Protein 2J9U (pdb70)

Organism: Saccharomyces cerevisiae (strain ATCC 204508 / S288c) (NCBI:txid559292)

CATH classification: 1.20.120.1130

Foldseek 3Di:
DPVVLVVQLLVLLVVLLVCLVVPPWALVRNLVSLVSNLVSLVVVDVDDWQLNVVSVVVSVVSVPDDHPDTDDPVSSVVVSVSSVVVSVGSVVVD/DKWWAALPPGDIDDDPDDQDPPDPPADADPPPRHRGDCVSIVVGMDD/DPVVLVVQLVVLLVVLLVCLVVPVWALVRNLVSLVSNLVSLVVVHPDDWPLPVVSVVVNVVSVPDDHPDTDDNVRSVVNNVSSVVVVVRSVVVD/DKWWAALPPRDIDDDPDDQDPPDPPADADPPPRHRGDCVSIVVGIDD

Solvent-accessible surface area: 15245 Å² total; per-residue (Å²): 140,78,81,162,81,33,66,81,0,38,34,31,0,85,70,1,27,75,7,6,123,128,124,88,51,14,35,92,66,1,23,74,44,0,8,77,0,3,16,1,1,6,79,15,21,105,91,105,22,22,12,35,72,36,0,28,74,3,0,27,106,2,34,137,45,74,151,59,58,76,13,67,162,104,70,24,106,42,0,27,14,0,0,63,10,0,62,100,20,0,146,87,66,82,104,0,57,4,47,2,3,4,22,110,49,98,11,132,32,164,31,128,7,44,137,124,35,163,119,35,24,107,2,152,32,0,13,2,61,5,26,41,113,32,2,102,117,36,30,105,111,143,79,80,167,83,33,69,83,0,36,32,14,1,95,34,1,29,51,0,5,127,50,124,2,49,12,37,83,33,1,24,48,11,0,8,61,0,2,18,2,1,5,74,15,19,97,92,104,22,116,30,28,72,60,0,27,71,4,0,26,110,2,37,139,47,72,150,57,56,78,15,66,160,110,70,24,126,74,0,26,107,11,0,67,51,0,70,147,20,0,142,89,65,81,104,0,58,5,47,2,2,2,22,103,53,96,12,130,32,165,30,131,8,44,135,124,38,165,117,36,24,110,2,151,40,0,13,3,63,4,29,41,110,30,1,103,116,34,33,107,110

InterPro domains:
  IPR007143 Vacuolar protein sorting-associated Vps28 [PF03997] (40-241)
  IPR007143 Vacuolar protein sorting-associated Vps28 [PIRSF017535] (12-241)
  IPR007143 Vacuolar protein sorting-associated Vps28 [PTHR12937] (19-241)
  IPR017898 Vacuolar protein sorting-associated, VPS28, N-terminal [PS51313] (11-125)
  IPR017899 Vacuolar protein sorting-associated, VPS28, C-terminal [PS51310] (148-242)
  IPR037202 ESCRT assembly domain [SSF140111] (16-118)
  IPR037206 VPS28, C-terminal domain superfamily [G3DSA:1.20.120.1130] (147-242)
  IPR037206 VPS28, C-terminal domain superfamily [SSF140427] (149-241)
  IPR038358 VPS28, N-terminal domain superfamily [G3DSA:1.20.1440.200] (1-118)

Sequence (282 aa):
FNAKYVAEATGNFITVMDALKLNYNAKDQLHPLLAELLISINRVTRDDFENRSKLIDWIVRINKLSIGDTLTETQIRELLFDLELAYKSFYALLVSTWVCPICMVSNETQGEFTKDTLPTPICINCGVPADYELTKSSINCFNAKYVAEATGNFITVMDALKLNYNAKDQLHPLLAELLISINRVTRDDFENRSKLIDWIVRINKLSIGDTLTETQIRELLFDLELAYKSFYALLVSTWVCPICMVSNETQGEFTKDTLPTPICINCGVPADYELTKSSINC

Radius of gyration: 21.62 Å; Cα contacts (8 Å, |Δi|>4): 363; chains: 4; bounding box: 60×47×59 Å

B-factor: mean 23.39, std 8.97, range [8.64, 51.93]

Structure (mmCIF, N/CA/C/O backbone):
data_2J9U
#
_entry.id   2J9U
#
_cell.length_a   66.645
_cell.length_b   99.961
_cell.length_c   115.619
_cell.angle_alpha   90.00
_cell.angle_beta   90.00
_cell.angle_gamma   90.00
#
_symmetry.space_group_name_H-M   'C 2 2 21'
#
loop_
_entity.id
_entity.type
_entity.pdbx_description
1 polymer 'VACUOLAR PROTEIN SORTING-ASSOCIATED PROTEIN 28'
2 polymer 'VACUOLAR PROTEIN SORTING-ASSOCIATED PROTEIN 36'
3 non-polymer 'ZINC ION'
4 water water
#
loop_
_atom_site.group_PDB
_atom_site.id
_atom_site.type_symbol
_atom_site.label_atom_id
_atom_site.label_alt_id
_atom_site.label_comp_id
_atom_site.label_asym_id
_atom_site.label_entity_id
_atom_site.label_seq_id
_atom_site.pdbx_PDB_ins_code
_atom_site.Cartn_x
_atom_site.Cartn_y
_atom_site.Cartn_z
_atom_site.occupancy
_atom_site.B_iso_or_equiv
_atom_site.auth_seq_id
_atom_site.auth_comp_id
_atom_site.auth_asym_id
_atom_site.auth_atom_id
_atom_site.pdbx_PDB_model_num
ATOM 1 N N . PHE A 1 2 ? 37.270 -6.247 16.938 1.00 18.04 148 PHE A N 1
ATOM 2 C CA . PHE A 1 2 ? 35.805 -6.536 17.255 1.00 17.04 148 PHE A CA 1
ATOM 3 C C . PHE A 1 2 ? 35.571 -8.042 17.221 1.00 17.89 148 PHE A C 1
ATOM 4 O O . PHE A 1 2 ? 36.274 -8.731 16.482 1.00 17.61 148 PHE A O 1
ATOM 12 N N . ASN A 1 3 ? 34.602 -8.543 18.005 1.00 15.33 149 ASN A N 1
ATOM 13 C CA . ASN A 1 3 ? 34.251 -9.950 18.015 1.00 15.93 149 ASN A CA 1
ATOM 14 C C . ASN A 1 3 ? 33.551 -10.228 16.659 1.00 14.62 149 ASN A C 1
ATOM 15 O O . ASN A 1 3 ? 32.505 -9.661 16.414 1.00 12.81 149 ASN A O 1
ATOM 20 N N . ALA A 1 4 ? 34.146 -11.066 15.799 1.00 12.92 150 ALA A N 1
ATOM 21 C CA . ALA A 1 4 ? 33.612 -11.268 14.457 1.00 12.82 150 ALA A CA 1
ATOM 22 C C . ALA A 1 4 ? 32.190 -11.885 14.487 1.00 11.56 150 ALA A C 1
ATOM 23 O O . ALA A 1 4 ? 31.398 -11.640 13.595 1.00 12.87 150 ALA A O 1
ATOM 25 N N . LYS A 1 5 ? 31.889 -12.729 15.468 1.00 11.30 151 LYS A N 1
ATOM 26 C CA . LYS A 1 5 ? 30.573 -13.335 15.511 1.00 12.36 151 LYS A CA 1
ATOM 27 C C . LYS A 1 5 ? 29.556 -12.228 15.766 1.00 11.32 151 LYS A C 1
ATOM 28 O O . LYS A 1 5 ? 28.500 -12.178 15.141 1.00 11.98 151 LYS A O 1
ATOM 34 N N . TYR A 1 6 ? 29.878 -11.303 16.671 1.00 11.92 152 TYR A N 1
ATOM 35 C CA . TYR A 1 6 ? 28.921 -10.222 16.960 1.00 13.09 152 TYR A CA 1
ATOM 36 C C . TYR A 1 6 ? 28.707 -9.290 15.783 1.00 12.74 152 TYR A C 1
ATOM 37 O O . TYR A 1 6 ? 27.593 -8.833 15.551 1.00 11.72 152 TYR A O 1
ATOM 46 N N . VAL A 1 7 ? 29.791 -8.999 15.052 1.00 11.83 153 VAL A N 1
ATOM 47 C CA . VAL A 1 7 ? 29.702 -8.205 13.795 1.00 11.26 153 VAL A CA 1
ATOM 48 C C . VAL A 1 7 ? 28.799 -8.921 12.777 1.00 10.25 153 VAL A C 1
ATOM 49 O O . VAL A 1 7 ? 27.961 -8.287 12.151 1.00 9.62 153 VAL A O 1
ATOM 53 N N . ALA A 1 8 ? 29.009 -10.216 12.573 1.00 9.63 154 ALA A N 1
ATOM 54 C CA . ALA A 1 8 ? 28.134 -10.935 11.602 1.00 10.74 154 ALA A CA 1
ATOM 55 C C . ALA A 1 8 ? 26.636 -10.876 12.038 1.00 11.66 154 ALA A C 1
ATOM 56 O O . ALA A 1 8 ? 25.730 -10.700 11.212 1.00 10.69 154 ALA A O 1
ATOM 58 N N . GLU A 1 9 ? 26.396 -11.075 13.327 1.00 10.53 155 GLU A N 1
ATOM 59 C CA . GLU A 1 9 ? 25.023 -11.062 13.849 1.00 13.19 155 GLU A CA 1
ATOM 60 C C . GLU A 1 9 ? 24.353 -9.682 13.701 1.00 13.05 155 GLU A C 1
ATOM 61 O O . GLU A 1 9 ? 23.216 -9.578 13.235 1.00 11.43 155 GLU A O 1
ATOM 67 N N . ALA A 1 10 ? 25.073 -8.614 14.073 1.00 13.01 156 ALA A N 1
ATOM 68 C CA . ALA A 1 10 ? 24.545 -7.243 13.845 1.00 12.88 156 ALA A CA 1
ATOM 69 C C . ALA A 1 10 ? 24.266 -6.918 12.365 1.00 13.65 156 ALA A C 1
ATOM 70 O O . ALA A 1 10 ? 23.207 -6.361 12.038 1.00 13.63 156 ALA A O 1
ATOM 72 N N . THR A 1 11 ? 25.192 -7.291 11.486 1.00 13.25 157 THR A N 1
ATOM 73 C CA . THR A 1 11 ? 25.031 -7.067 10.062 1.00 14.89 157 THR A CA 1
ATOM 74 C C . THR A 1 11 ? 23.794 -7.806 9.537 1.00 14.25 157 THR A C 1
ATOM 75 O O . THR A 1 11 ? 23.022 -7.222 8.813 1.00 14.79 157 THR A O 1
ATOM 79 N N . GLY A 1 12 ? 23.650 -9.090 9.856 1.00 13.76 158 GLY A N 1
ATOM 80 C CA . GLY A 1 12 ? 22.439 -9.855 9.495 1.00 15.07 158 GLY A CA 1
ATOM 81 C C . GLY A 1 12 ? 21.138 -9.192 9.998 1.00 15.50 158 GLY A C 1
ATOM 82 O O . GLY A 1 12 ? 20.106 -9.191 9.287 1.00 13.18 158 GLY A O 1
ATOM 83 N N . ASN A 1 13 ? 21.156 -8.743 11.262 1.00 13.92 159 ASN A N 1
ATOM 84 C CA . ASN A 1 13 ? 19.984 -8.037 11.839 1.00 14.28 159 ASN A CA 1
ATOM 85 C C . ASN A 1 13 ? 19.609 -6.735 11.104 1.00 14.13 159 ASN A C 1
ATOM 86 O O . ASN A 1 13 ? 18.417 -6.434 10.924 1.00 14.87 159 ASN A O 1
ATOM 91 N N . PHE A 1 14 ? 20.585 -5.942 10.670 1.00 12.80 160 PHE A N 1
ATOM 92 C CA . PHE A 1 14 ? 20.285 -4.730 9.914 1.00 13.58 160 PHE A CA 1
ATOM 93 C C . PHE A 1 14 ? 19.559 -5.058 8.602 1.00 14.05 160 PHE A C 1
ATOM 94 O O . PHE A 1 14 ? 18.556 -4.435 8.270 1.00 12.67 160 PHE A O 1
ATOM 102 N N . ILE A 1 15 ? 20.071 -6.042 7.871 1.00 13.92 161 ILE A N 1
ATOM 103 C CA . ILE A 1 15 ? 19.504 -6.394 6.569 1.00 14.39 161 ILE A CA 1
ATOM 104 C C . ILE A 1 15 ? 18.116 -7.044 6.745 1.00 14.83 161 ILE A C 1
ATOM 105 O O . ILE A 1 15 ? 17.211 -6.799 5.940 1.00 13.90 161 ILE A O 1
ATOM 110 N N . THR A 1 16 ? 17.949 -7.841 7.807 1.00 14.31 162 THR A N 1
ATOM 111 C CA . THR A 1 16 ? 16.673 -8.501 8.079 1.00 14.56 162 THR A CA 1
ATOM 112 C C . THR A 1 16 ? 15.553 -7.459 8.329 1.00 14.51 162 THR A C 1
ATOM 113 O O . THR A 1 16 ? 14.452 -7.616 7.819 1.00 12.48 162 THR A O 1
ATOM 117 N N . VAL A 1 17 ? 15.819 -6.438 9.162 1.00 14.36 163 VAL A N 1
ATOM 118 C CA . VAL A 1 17 ? 14.806 -5.381 9.424 1.00 15.02 163 VAL A CA 1
ATOM 119 C C . VAL A 1 17 ? 14.483 -4.598 8.132 1.00 14.08 163 VAL A C 1
ATOM 120 O O . VAL A 1 17 ? 13.318 -4.353 7.825 1.00 14.31 163 VAL A O 1
ATOM 124 N N . MET A 1 18 ? 15.510 -4.221 7.364 1.00 13.99 164 MET A N 1
ATOM 125 C CA . MET A 1 18 ? 15.287 -3.591 6.024 1.00 15.33 164 MET A CA 1
ATOM 126 C C . MET A 1 18 ? 14.456 -4.419 5.043 1.00 14.81 164 MET A C 1
ATOM 127 O O . MET A 1 18 ? 13.496 -3.869 4.436 1.00 14.59 164 MET A O 1
ATOM 132 N N . ASP A 1 19 ? 14.792 -5.712 4.917 1.00 14.36 165 ASP A N 1
ATOM 133 C CA . ASP A 1 19 ? 14.020 -6.671 4.099 1.00 14.98 165 ASP A CA 1
ATOM 134 C C . ASP A 1 19 ? 12.540 -6.736 4.587 1.00 14.37 165 ASP A C 1
ATOM 135 O O . ASP A 1 19 ? 11.617 -6.830 3.781 1.00 14.85 165 ASP A O 1
ATOM 140 N N . ALA A 1 20 ? 12.323 -6.721 5.910 1.00 13.79 166 ALA A N 1
ATOM 141 C CA . ALA A 1 20 ? 10.954 -6.728 6.472 1.00 14.37 166 ALA A CA 1
ATOM 142 C C . ALA A 1 20 ? 10.172 -5.532 6.020 1.00 14.74 166 ALA A C 1
ATOM 143 O O . ALA A 1 20 ? 8.954 -5.642 5.643 1.00 15.89 166 ALA A O 1
ATOM 145 N N . LEU A 1 21 ? 10.819 -4.359 6.109 1.00 14.12 167 LEU A N 1
ATOM 146 C CA . LEU A 1 21 ? 10.178 -3.118 5.678 1.00 15.94 167 LEU A CA 1
ATOM 147 C C . LEU A 1 21 ? 9.827 -3.100 4.188 1.00 15.90 167 LEU A C 1
ATOM 148 O O . LEU A 1 21 ? 8.752 -2.616 3.776 1.00 16.01 167 LEU A O 1
ATOM 153 N N . LYS A 1 22 ? 10.745 -3.615 3.363 1.00 15.52 168 LYS A N 1
ATOM 154 C CA . LYS A 1 22 ? 10.460 -3.826 1.937 1.00 17.02 168 LYS A CA 1
ATOM 155 C C . LYS A 1 22 ? 9.402 -4.888 1.630 1.00 16.92 168 LYS A C 1
ATOM 156 O O . LYS A 1 22 ? 8.871 -4.933 0.507 1.00 16.63 168 LYS A O 1
ATOM 162 N N . LEU A 1 23 ? 9.081 -5.740 2.604 1.00 17.79 169 LEU A N 1
ATOM 163 C CA . LEU A 1 23 ? 7.957 -6.678 2.492 1.00 18.39 169 LEU A CA 1
ATOM 164 C C . LEU A 1 23 ? 6.649 -6.204 3.128 1.00 19.52 169 LEU A C 1
ATOM 165 O O . LEU A 1 23 ? 5.700 -7.000 3.244 1.00 19.10 169 LEU A O 1
ATOM 170 N N . ASN A 1 24 ? 6.612 -4.938 3.543 1.00 20.27 170 ASN A N 1
ATOM 171 C CA . ASN A 1 24 ? 5.401 -4.300 4.070 1.00 22.08 170 ASN A CA 1
ATOM 172 C C . ASN A 1 24 ? 4.977 -4.669 5.510 1.00 21.68 170 ASN A C 1
ATOM 173 O O . ASN A 1 24 ? 3.792 -4.487 5.884 1.00 20.92 170 ASN A O 1
ATOM 178 N N . TYR A 1 25 ? 5.945 -5.151 6.305 1.00 21.02 171 TYR A N 1
ATOM 179 C CA . TYR A 1 25 ? 5.749 -5.323 7.727 1.00 20.44 171 TYR A CA 1
ATOM 180 C C . TYR A 1 25 ? 5.582 -3.903 8.237 1.00 20.80 171 TYR A C 1
ATOM 181 O O . TYR A 1 25 ? 6.461 -3.053 7.972 1.00 20.44 171 TYR A O 1
ATOM 190 N N . ASN A 1 26 ? 4.479 -3.634 8.951 1.00 19.85 172 ASN A N 1
ATOM 191 C CA . ASN A 1 26 ? 4.245 -2.311 9.462 1.00 19.65 172 ASN A CA 1
ATOM 192 C C . ASN A 1 26 ? 3.607 -2.218 10.837 1.00 19.40 172 ASN A C 1
ATOM 193 O O . ASN A 1 26 ? 3.269 -1.130 11.267 1.00 19.20 172 ASN A O 1
ATOM 198 N N . ALA A 1 27 ? 3.437 -3.350 11.515 1.00 20.21 173 ALA A N 1
ATOM 199 C CA . ALA A 1 27 ? 2.729 -3.414 12.819 1.00 20.31 173 ALA A CA 1
ATOM 200 C C . ALA A 1 27 ? 3.711 -3.539 13.972 1.00 21.26 173 ALA A C 1
ATOM 201 O O . ALA A 1 27 ? 4.848 -4.030 13.762 1.00 20.10 173 ALA A O 1
ATOM 203 N N . LYS A 1 28 ? 3.280 -3.073 15.148 1.00 22.04 174 LYS A N 1
ATOM 204 C CA . LYS A 1 28 ? 4.059 -3.123 16.374 1.00 23.83 174 LYS A CA 1
ATOM 205 C C . LYS A 1 28 ? 4.591 -4.533 16.612 1.00 24.54 174 LYS A C 1
ATOM 206 O O . LYS A 1 28 ? 5.755 -4.706 16.898 1.00 25.16 174 LYS A O 1
ATOM 212 N N . ASP A 1 29 ? 3.725 -5.535 16.508 1.00 24.41 175 ASP A N 1
ATOM 213 C CA . ASP A 1 29 ? 4.093 -6.911 16.841 1.00 24.85 175 ASP A CA 1
ATOM 214 C C . ASP A 1 29 ? 5.093 -7.535 15.831 1.00 23.82 175 ASP A C 1
ATOM 215 O O . ASP A 1 29 ? 5.761 -8.522 16.139 1.00 23.11 175 ASP A O 1
ATOM 220 N N . GLN A 1 30 ? 5.193 -6.952 14.633 1.00 22.84 176 GLN A N 1
ATOM 221 C CA . GLN A 1 30 ? 6.126 -7.435 13.592 1.00 22.89 176 GLN A CA 1
ATOM 222 C C . GLN A 1 30 ? 7.475 -6.719 13.664 1.00 22.01 176 GLN A C 1
ATOM 223 O O . GLN A 1 30 ? 8.520 -7.354 13.494 1.00 23.71 176 GLN A O 1
ATOM 229 N N . LEU A 1 31 ? 7.458 -5.405 13.884 1.00 20.71 177 LEU A N 1
ATOM 230 C CA . LEU A 1 31 ? 8.666 -4.602 13.893 1.00 19.69 177 LEU A CA 1
ATOM 231 C C . LEU A 1 31 ? 9.407 -4.537 15.234 1.00 20.41 177 LEU A C 1
ATOM 232 O O . LEU A 1 31 ? 10.667 -4.442 15.220 1.00 19.59 177 LEU A O 1
ATOM 237 N N . HIS A 1 32 ? 8.674 -4.549 16.357 1.00 19.14 178 HIS A N 1
ATOM 238 C CA . HIS A 1 32 ? 9.329 -4.401 17.675 1.00 19.34 178 HIS A CA 1
ATOM 239 C C . HIS A 1 32 ? 10.414 -5.480 17.942 1.00 18.83 178 HIS A C 1
ATOM 240 O O . HIS A 1 32 ? 11.545 -5.142 18.339 1.00 18.70 178 HIS A O 1
ATOM 247 N N . PRO A 1 33 ? 10.086 -6.774 17.731 1.00 18.71 179 PRO A N 1
ATOM 248 C CA . PRO A 1 33 ? 11.095 -7.808 17.991 1.00 18.50 179 PRO A CA 1
ATOM 249 C C . PRO A 1 33 ? 12.322 -7.699 17.079 1.00 17.87 179 PRO A C 1
ATOM 250 O O . PRO A 1 33 ? 13.455 -7.980 17.510 1.00 16.61 179 PRO A O 1
ATOM 254 N N . LEU A 1 34 ? 12.108 -7.324 15.825 1.00 17.42 180 LEU A N 1
ATOM 255 C CA . LEU A 1 34 ? 13.224 -7.128 14.916 1.00 17.66 180 LEU A CA 1
ATOM 256 C C . LEU A 1 34 ? 14.185 -5.991 15.319 1.00 17.06 180 LEU A C 1
ATOM 257 O O . LEU A 1 34 ? 15.440 -6.168 15.276 1.00 15.90 180 LEU A O 1
ATOM 262 N N . LEU A 1 35 ? 13.615 -4.848 15.686 1.00 16.19 181 LEU A N 1
ATOM 263 C CA . LEU A 1 35 ? 14.400 -3.720 16.169 1.00 16.69 181 LEU A CA 1
ATOM 264 C C . LEU A 1 35 ? 15.042 -4.039 17.491 1.00 16.33 181 LEU A C 1
ATOM 265 O O . LEU A 1 35 ? 16.184 -3.641 17.713 1.00 15.78 181 LEU A O 1
ATOM 270 N N . ALA A 1 36 ? 14.351 -4.792 18.356 1.00 15.65 182 ALA A N 1
ATOM 271 C CA . ALA A 1 36 ? 14.928 -5.175 19.680 1.00 15.56 182 ALA A CA 1
ATOM 272 C C . ALA A 1 36 ? 16.228 -5.992 19.472 1.00 16.85 182 ALA A C 1
ATOM 273 O O . ALA A 1 36 ? 17.280 -5.669 20.047 1.00 15.30 182 ALA A O 1
ATOM 275 N N . GLU A 1 37 ? 16.142 -7.050 18.649 1.00 16.06 183 GLU A N 1
ATOM 276 C CA . GLU A 1 37 ? 17.288 -7.874 18.401 1.00 16.49 183 GLU A CA 1
ATOM 277 C C . GLU A 1 37 ? 18.432 -7.100 17.683 1.00 15.20 183 GLU A C 1
ATOM 278 O O . GLU A 1 37 ? 19.615 -7.303 17.999 1.00 13.27 183 GLU A O 1
ATOM 284 N N . LEU A 1 38 ? 18.079 -6.218 16.748 1.00 13.36 184 LEU A N 1
ATOM 285 C CA . LEU A 1 38 ? 19.080 -5.309 16.155 1.00 13.28 184 LEU A CA 1
ATOM 286 C C . LEU A 1 38 ? 19.855 -4.507 17.220 1.00 13.48 184 LEU A C 1
ATOM 287 O O . LEU A 1 38 ? 21.087 -4.504 17.283 1.00 12.08 184 LEU A O 1
ATOM 292 N N . LEU A 1 39 ? 19.122 -3.830 18.095 1.00 13.55 185 LEU A N 1
ATOM 293 C CA . LEU A 1 39 ? 19.762 -2.940 19.082 1.00 13.22 185 LEU A CA 1
ATOM 294 C C . LEU A 1 39 ? 20.615 -3.726 20.106 1.00 12.88 185 LEU A C 1
ATOM 295 O O . LEU A 1 39 ? 21.692 -3.284 20.527 1.00 11.43 185 LEU A O 1
ATOM 300 N N . ILE A 1 40 ? 20.132 -4.892 20.508 1.00 12.17 186 ILE A N 1
ATOM 301 C CA . ILE A 1 40 ? 20.934 -5.784 21.347 1.00 12.24 186 ILE A CA 1
ATOM 302 C C . ILE A 1 40 ? 22.275 -6.188 20.649 1.00 13.06 186 ILE A C 1
ATOM 303 O O . ILE A 1 40 ? 23.390 -6.117 21.292 1.00 11.90 186 ILE A O 1
ATOM 308 N N . SER A 1 41 ? 22.190 -6.613 19.369 1.00 11.99 187 SER A N 1
ATOM 309 C CA . SER A 1 41 ? 23.381 -7.098 18.630 1.00 12.76 187 SER A CA 1
ATOM 310 C C . SER A 1 41 ? 24.374 -5.945 18.429 1.00 13.15 187 SER A C 1
ATOM 311 O O . SER A 1 41 ? 25.582 -6.127 18.535 1.00 12.85 187 SER A O 1
ATOM 314 N N . ILE A 1 42 ? 23.868 -4.728 18.176 1.00 12.21 188 ILE A N 1
ATOM 315 C CA . ILE A 1 42 ? 24.743 -3.562 17.993 1.00 11.81 188 ILE A CA 1
ATOM 316 C C . ILE A 1 42 ? 25.592 -3.299 19.290 1.00 12.27 188 ILE A C 1
ATOM 317 O O . ILE A 1 42 ? 26.826 -3.073 19.261 1.00 11.79 188 ILE A O 1
ATOM 322 N N . ASN A 1 43 ? 24.912 -3.321 20.439 1.00 11.90 189 ASN A N 1
ATOM 323 C CA . ASN A 1 43 ? 25.583 -3.097 21.731 1.00 12.10 189 ASN A CA 1
ATOM 324 C C . ASN A 1 43 ? 26.617 -4.169 22.080 1.00 12.19 189 ASN A C 1
ATOM 325 O O . ASN A 1 43 ? 27.567 -3.850 22.786 1.00 12.36 189 ASN A O 1
ATOM 330 N N . ARG A 1 44 ? 26.421 -5.392 21.592 1.00 12.06 190 ARG A N 1
ATOM 331 C CA . ARG A 1 44 ? 27.343 -6.506 21.732 1.00 14.36 190 ARG A CA 1
ATOM 332 C C . ARG A 1 44 ? 28.642 -6.219 20.965 1.00 14.84 190 ARG A C 1
ATOM 333 O O . ARG A 1 44 ? 29.720 -6.527 21.451 1.00 14.89 190 ARG A O 1
ATOM 341 N N . VAL A 1 45 ? 28.523 -5.535 19.831 1.00 12.91 191 VAL A N 1
ATOM 342 C CA . VAL A 1 45 ? 29.697 -5.183 19.037 1.00 13.42 191 VAL A CA 1
ATOM 343 C C . VAL A 1 45 ? 30.467 -4.057 19.694 1.00 13.60 191 VAL A C 1
ATOM 344 O O . VAL A 1 45 ? 31.694 -4.142 19.826 1.00 12.72 191 VAL A O 1
ATOM 348 N N . THR A 1 46 ? 29.763 -2.992 20.070 1.00 14.18 192 THR A N 1
ATOM 349 C CA . THR A 1 46 ? 30.381 -1.835 20.662 1.00 16.45 192 THR A CA 1
ATOM 350 C C . THR A 1 46 ? 29.317 -0.959 21.392 1.00 16.65 192 THR A C 1
ATOM 351 O O . THR A 1 46 ? 28.166 -0.862 20.959 1.00 15.32 192 THR A O 1
ATOM 355 N N . ARG A 1 47 ? 29.694 -0.323 22.484 1.00 17.62 193 ARG A N 1
ATOM 356 C CA . ARG A 1 47 ? 28.718 0.552 23.146 1.00 20.89 193 ARG A CA 1
ATOM 357 C C . ARG A 1 47 ? 28.928 2.009 22.700 1.00 21.48 193 ARG A C 1
ATOM 358 O O . ARG A 1 47 ? 28.287 2.925 23.217 1.00 22.77 193 ARG A O 1
ATOM 366 N N . ASP A 1 48 ? 29.835 2.223 21.747 1.00 21.93 194 ASP A N 1
ATOM 367 C CA . ASP A 1 48 ? 30.155 3.552 21.246 1.00 22.17 194 ASP A CA 1
ATOM 368 C C . ASP A 1 48 ? 29.080 4.172 20.351 1.00 22.78 194 ASP A C 1
ATOM 369 O O . ASP A 1 48 ? 28.356 3.483 19.646 1.00 21.42 194 ASP A O 1
ATOM 374 N N . ASP A 1 49 ? 29.025 5.502 20.353 1.00 23.11 195 ASP A N 1
ATOM 375 C CA . ASP A 1 49 ? 28.003 6.245 19.629 1.00 22.91 195 ASP A CA 1
ATOM 376 C C . ASP A 1 49 ? 28.349 6.280 18.125 1.00 23.76 195 ASP A C 1
ATOM 377 O O . ASP A 1 49 ? 29.508 6.111 17.722 1.00 23.96 195 ASP A O 1
ATOM 382 N N . PHE A 1 50 ? 27.331 6.373 17.285 1.00 21.54 196 PHE A N 1
ATOM 383 C CA . PHE A 1 50 ? 27.552 6.571 15.873 1.00 21.88 196 PHE A CA 1
ATOM 384 C C . PHE A 1 50 ? 26.288 7.165 15.277 1.00 22.50 196 PHE A C 1
ATOM 385 O O . PHE A 1 50 ? 25.212 7.100 15.895 1.00 21.79 196 PHE A O 1
ATOM 393 N N . GLU A 1 51 ? 26.386 7.677 14.048 1.00 22.53 197 GLU A N 1
ATOM 394 C CA . GLU A 1 51 ? 25.233 8.376 13.446 1.00 22.37 197 GLU A CA 1
ATOM 395 C C . GLU A 1 51 ? 23.925 7.567 13.368 1.00 22.36 197 GLU A C 1
ATOM 396 O O . GLU A 1 51 ? 23.871 6.363 12.928 1.00 20.75 197 GLU A O 1
ATOM 402 N N . ASN A 1 52 ? 22.846 8.210 13.837 1.00 20.88 198 ASN A N 1
ATOM 403 C CA . ASN A 1 52 ? 21.513 7.576 13.927 1.00 20.68 198 ASN A CA 1
ATOM 404 C C . ASN A 1 52 ? 21.335 6.461 14.948 1.00 21.84 198 ASN A C 1
ATOM 405 O O . ASN A 1 52 ? 20.270 5.790 15.003 1.00 20.76 198 ASN A O 1
ATOM 410 N N . ARG A 1 53 ? 22.342 6.223 15.783 1.00 21.03 199 ARG A N 1
ATOM 411 C CA . ARG A 1 53 ? 22.109 5.268 16.855 1.00 20.83 199 ARG A CA 1
ATOM 412 C C . ARG A 1 53 ? 20.938 5.699 17.773 1.00 20.71 199 ARG A C 1
ATOM 413 O O . ARG A 1 53 ? 20.078 4.871 18.132 1.00 20.49 199 ARG A O 1
ATOM 421 N N . SER A 1 54 ? 20.925 6.969 18.158 1.00 19.61 200 SER A N 1
ATOM 422 C CA . SER A 1 54 ? 19.894 7.533 19.032 1.00 20.01 200 SER A CA 1
ATOM 423 C C . SER A 1 54 ? 18.537 7.524 18.375 1.00 19.50 200 SER A C 1
ATOM 424 O O . SER A 1 54 ? 17.535 7.299 19.049 1.00 18.37 200 SER A O 1
ATOM 427 N N . LYS A 1 55 ? 18.524 7.755 17.062 1.00 18.10 201 LYS A N 1
ATOM 428 C CA . LYS A 1 55 ? 17.287 7.751 16.303 1.00 18.89 201 LYS A CA 1
ATOM 429 C C . LYS A 1 55 ? 16.649 6.362 16.311 1.00 18.21 201 LYS A C 1
ATOM 430 O O . LYS A 1 55 ? 15.428 6.264 16.421 1.00 18.45 201 LYS A O 1
ATOM 436 N N . LEU A 1 56 ? 17.449 5.292 16.232 1.00 16.19 202 LEU A N 1
ATOM 437 C CA . LEU A 1 56 ? 16.880 3.956 16.230 1.00 16.12 202 LEU A CA 1
ATOM 438 C C . LEU A 1 56 ? 16.306 3.619 17.611 1.00 15.92 202 LEU A C 1
ATOM 439 O O . LEU A 1 56 ? 15.254 2.943 17.733 1.00 14.99 202 LEU A O 1
ATOM 444 N N . ILE A 1 57 ? 16.989 4.070 18.659 1.00 14.45 203 ILE A N 1
ATOM 445 C CA . ILE A 1 57 ? 16.413 4.028 20.024 1.00 13.90 203 ILE A CA 1
ATOM 446 C C . ILE A 1 57 ? 15.027 4.739 20.116 1.00 15.24 203 ILE A C 1
ATOM 447 O O . ILE A 1 57 ? 14.051 4.157 20.647 1.00 14.50 203 ILE A O 1
ATOM 452 N N . ASP A 1 58 ? 14.946 5.979 19.619 1.00 15.65 204 ASP A N 1
ATOM 453 C CA . ASP A 1 58 ? 13.681 6.715 19.533 1.00 17.32 204 ASP A CA 1
ATOM 454 C C . ASP A 1 58 ? 12.599 5.892 18.865 1.00 16.49 204 ASP A C 1
ATOM 455 O O . ASP A 1 58 ? 11.456 5.828 19.365 1.00 15.53 204 ASP A O 1
ATOM 460 N N . TRP A 1 59 ? 12.933 5.254 17.748 1.00 15.80 205 TRP A N 1
ATOM 461 C CA . TRP A 1 59 ? 11.933 4.471 17.008 1.00 15.94 205 TRP A CA 1
ATOM 462 C C . TRP A 1 59 ? 11.399 3.286 17.820 1.00 16.38 205 TRP A C 1
ATOM 463 O O . TRP A 1 59 ? 10.194 3.060 17.866 1.00 16.51 205 TRP A O 1
ATOM 474 N N . ILE A 1 60 ? 12.283 2.519 18.469 1.00 15.67 206 ILE A N 1
ATOM 475 C CA . ILE A 1 60 ? 11.769 1.382 19.208 1.00 15.84 206 ILE A CA 1
ATOM 476 C C . ILE A 1 60 ? 10.900 1.817 20.450 1.00 16.37 206 ILE A C 1
ATOM 477 O O . ILE A 1 60 ? 9.892 1.173 20.735 1.00 15.30 206 ILE A O 1
ATOM 482 N N . VAL A 1 61 ? 11.264 2.936 21.103 1.00 15.96 207 VAL A N 1
ATOM 483 C CA . VAL A 1 61 ? 10.443 3.581 22.164 1.00 16.23 207 VAL A CA 1
ATOM 484 C C . VAL A 1 61 ? 9.037 4.021 21.636 1.00 17.27 207 VAL A C 1
ATOM 485 O O . VAL A 1 61 ? 7.981 3.699 22.240 1.00 16.20 207 VAL A O 1
ATOM 489 N N . ARG A 1 62 ? 9.032 4.710 20.500 1.00 17.97 208 ARG A N 1
ATOM 490 C CA . ARG A 1 62 ? 7.806 5.110 19.817 1.00 18.74 208 ARG A CA 1
ATOM 491 C C . ARG A 1 62 ? 6.930 3.902 19.433 1.00 19.01 208 ARG A C 1
ATOM 492 O O . ARG A 1 62 ? 5.703 3.874 19.691 1.00 16.94 208 ARG A O 1
ATOM 500 N N . ILE A 1 63 ? 7.562 2.866 18.871 1.00 19.13 209 ILE A N 1
ATOM 501 C CA . ILE A 1 63 ? 6.818 1.646 18.452 1.00 18.94 209 ILE A CA 1
ATOM 502 C C . ILE A 1 63 ? 6.264 0.876 19.661 1.00 20.19 209 ILE A C 1
ATOM 503 O O . ILE A 1 63 ? 5.118 0.355 19.615 1.00 20.59 209 ILE A O 1
ATOM 508 N N . ASN A 1 64 ? 7.035 0.824 20.743 1.00 20.39 210 ASN A N 1
ATOM 509 C CA . ASN A 1 64 ? 6.541 0.250 22.007 1.00 21.10 210 ASN A CA 1
ATOM 510 C C . ASN A 1 64 ? 5.248 0.884 22.588 1.00 22.45 210 ASN A C 1
ATOM 511 O O . ASN A 1 64 ? 4.478 0.193 23.287 1.00 21.70 210 ASN A O 1
ATOM 516 N N . LYS A 1 65 ? 5.027 2.178 22.320 1.00 24.23 211 LYS A N 1
ATOM 517 C CA . LYS A 1 65 ? 3.874 2.918 22.872 1.00 25.84 211 LYS A CA 1
ATOM 518 C C . LYS A 1 65 ? 2.615 2.757 22.035 1.00 26.67 211 LYS A C 1
ATOM 519 O O . LYS A 1 65 ? 1.533 3.211 22.426 1.00 25.84 211 LYS A O 1
ATOM 525 N N . LEU A 1 66 ? 2.744 2.125 20.872 1.00 27.12 212 LEU A N 1
ATOM 526 C CA . LEU A 1 66 ? 1.561 1.877 20.041 1.00 28.34 212 LEU A CA 1
ATOM 527 C C . LEU A 1 66 ? 0.598 0.885 20.712 1.00 29.02 212 LEU A C 1
ATOM 528 O O . LEU A 1 66 ? 1.014 0.072 21.536 1.00 29.47 212 LEU A O 1
ATOM 533 N N . SER A 1 67 ? -0.684 0.959 20.360 1.00 30.15 213 SER A N 1
ATOM 534 C CA . SER A 1 67 ? -1.682 -0.004 20.845 1.00 31.36 213 SER A CA 1
ATOM 535 C C . SER A 1 67 ? -1.658 -1.246 19.975 1.00 31.92 213 SER A C 1
ATOM 536 O O . SER A 1 67 ? -1.140 -1.215 18.853 1.00 32.46 213 SER A O 1
ATOM 539 N N . ILE A 1 68 ? -2.240 -2.325 20.480 1.00 32.76 214 ILE A N 1
ATOM 540 C CA . ILE A 1 68 ? -2.123 -3.638 19.855 1.00 33.67 214 ILE A CA 1
ATOM 541 C C . ILE A 1 68 ? -2.956 -3.722 18.570 1.00 33.56 214 ILE A C 1
ATOM 542 O O . ILE A 1 68 ? -4.159 -3.961 18.598 1.00 34.43 214 ILE A O 1
ATOM 547 N N . GLY A 1 69 ? -2.287 -3.510 17.445 1.00 33.35 215 GLY A N 1
ATOM 548 C CA . GLY A 1 69 ? -2.940 -3.473 16.137 1.00 32.60 215 GLY A CA 1
ATOM 549 C C . GLY A 1 69 ? -2.849 -2.130 15.422 1.00 31.76 215 GLY A C 1
ATOM 550 O O . GLY A 1 69 ? -3.574 -1.896 14.444 1.00 32.01 215 GLY A O 1
ATOM 551 N N . ASP A 1 70 ? -1.995 -1.240 15.933 1.00 30.28 216 ASP A N 1
ATOM 552 C CA . ASP A 1 70 ? -1.654 -0.001 15.250 1.00 29.22 216 ASP A CA 1
ATOM 553 C C . ASP A 1 70 ? -0.583 -0.326 14.216 1.00 28.53 216 ASP A C 1
ATOM 554 O O . ASP A 1 70 ? 0.236 -1.238 14.407 1.00 28.64 216 ASP A O 1
ATOM 559 N N . THR A 1 71 ? -0.573 0.417 13.123 1.00 26.58 217 THR A N 1
ATOM 560 C CA . THR A 1 71 ? 0.464 0.241 12.151 1.00 25.96 217 THR A CA 1
ATOM 561 C C . THR A 1 71 ? 1.147 1.582 11.963 1.00 25.74 217 THR A C 1
ATOM 562 O O . THR A 1 71 ? 0.560 2.648 12.246 1.00 26.63 217 THR A O 1
ATOM 566 N N . LEU A 1 72 ? 2.382 1.521 11.484 1.00 24.79 218 LEU A N 1
ATOM 567 C CA . LEU A 1 72 ? 3.058 2.671 10.953 1.00 23.71 218 LEU A CA 1
ATOM 568 C C . LEU A 1 72 ? 2.431 3.018 9.612 1.00 22.75 218 LEU A C 1
ATOM 569 O O . LEU A 1 72 ? 2.053 2.139 8.841 1.00 22.79 218 LEU A O 1
ATOM 574 N N . THR A 1 73 ? 2.327 4.314 9.382 1.00 21.20 219 THR A N 1
ATOM 575 C CA . THR A 1 73 ? 1.915 4.932 8.135 1.00 21.73 219 THR A CA 1
ATOM 576 C C . THR A 1 73 ? 2.925 4.612 7.013 1.00 21.99 219 THR A C 1
ATOM 577 O O . THR A 1 73 ? 4.099 4.351 7.313 1.00 20.23 219 THR A O 1
ATOM 581 N N . GLU A 1 74 ? 2.477 4.619 5.748 1.00 21.64 220 GLU A N 1
ATOM 582 C CA . GLU A 1 74 ? 3.363 4.370 4.601 1.00 22.02 220 GLU A CA 1
ATOM 583 C C . GLU A 1 74 ? 4.556 5.340 4.608 1.00 21.58 220 GLU A C 1
ATOM 584 O O . GLU A 1 74 ? 5.689 4.957 4.251 1.00 21.86 220 GLU A O 1
ATOM 590 N N . THR A 1 75 ? 4.333 6.583 5.027 1.00 20.44 221 THR A N 1
ATOM 591 C CA . THR A 1 75 ? 5.459 7.509 5.089 1.00 20.78 221 THR A CA 1
ATOM 592 C C . THR A 1 75 ? 6.348 7.365 6.357 1.00 19.53 221 THR A C 1
ATOM 593 O O . THR A 1 75 ? 7.539 7.674 6.311 1.00 18.51 221 THR A O 1
ATOM 597 N N . GLN A 1 76 ? 5.761 6.934 7.484 1.00 18.42 222 GLN A N 1
ATOM 598 C CA . GLN A 1 76 ? 6.567 6.516 8.640 1.00 18.61 222 GLN A CA 1
ATOM 599 C C . GLN A 1 76 ? 7.542 5.379 8.266 1.00 18.03 222 GLN A C 1
ATOM 600 O O . GLN A 1 76 ? 8.717 5.408 8.693 1.00 17.37 222 GLN A O 1
ATOM 606 N N . ILE A 1 77 ? 7.051 4.389 7.515 1.00 17.72 223 ILE A N 1
ATOM 607 C CA . ILE A 1 77 ? 7.867 3.271 7.044 1.00 17.97 223 ILE A CA 1
ATOM 608 C C . ILE A 1 77 ? 9.045 3.754 6.195 1.00 18.64 223 ILE A C 1
ATOM 609 O O . ILE A 1 77 ? 10.189 3.231 6.291 1.00 17.14 223 ILE A O 1
ATOM 614 N N . ARG A 1 78 ? 8.766 4.735 5.331 1.00 18.47 224 ARG A N 1
ATOM 615 C CA . ARG A 1 78 ? 9.811 5.253 4.435 1.00 19.04 224 ARG A CA 1
ATOM 616 C C . ARG A 1 78 ? 10.921 5.994 5.244 1.00 18.40 224 ARG A C 1
ATOM 617 O O . ARG A 1 78 ? 12.105 5.852 4.967 1.00 15.48 224 ARG A O 1
ATOM 625 N N . GLU A 1 79 ? 10.491 6.845 6.190 1.00 17.27 225 GLU A N 1
ATOM 626 C CA . GLU A 1 79 ? 11.407 7.450 7.164 1.00 18.13 225 GLU A CA 1
ATOM 627 C C . GLU A 1 79 ? 12.319 6.481 7.950 1.00 17.30 225 GLU A C 1
ATOM 628 O O . GLU A 1 79 ? 13.569 6.665 8.029 1.00 15.69 225 GLU A O 1
ATOM 634 N N . LEU A 1 80 ? 11.689 5.513 8.617 1.00 16.36 226 LEU A N 1
ATOM 635 C CA . LEU A 1 80 ? 12.424 4.470 9.342 1.00 15.82 226 LEU A CA 1
ATOM 636 C C . LEU A 1 80 ? 13.449 3.734 8.448 1.00 14.86 226 LEU A C 1
ATOM 637 O O . LEU A 1 80 ? 14.555 3.435 8.912 1.00 13.00 226 LEU A O 1
ATOM 642 N N . LEU A 1 81 ? 13.0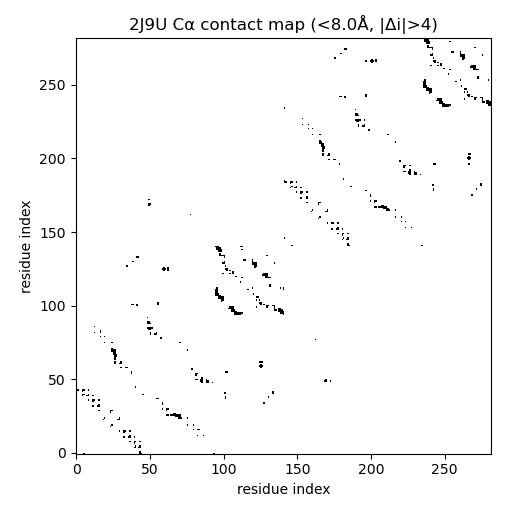55 3.405 7.215 1.00 13.01 227 LEU A N 1
ATOM 643 C CA . LEU A 1 81 ? 13.964 2.750 6.229 1.00 14.13 227 LEU A CA 1
ATOM 644 C C . LEU A 1 81 ? 15.209 3.621 5.960 1.00 13.97 227 LEU A C 1
ATOM 645 O O . LEU A 1 81 ? 16.332 3.139 6.029 1.00 13.25 227 LEU A O 1
ATOM 650 N N . PHE A 1 82 ? 14.981 4.898 5.665 1.00 14.17 228 PHE A N 1
ATOM 651 C CA . PHE A 1 82 ? 16.076 5.828 5.438 1.00 14.17 228 PHE A CA 1
ATOM 652 C C . PHE A 1 82 ? 16.990 5.864 6.677 1.00 14.94 228 PHE A C 1
ATOM 653 O O . PHE A 1 82 ? 18.231 5.706 6.579 1.00 14.56 228 PHE A O 1
ATOM 661 N N . ASP A 1 83 ? 16.383 5.977 7.863 1.00 14.71 229 ASP A N 1
ATOM 662 C CA . ASP A 1 83 ? 17.157 6.114 9.105 1.00 14.85 229 ASP A CA 1
ATOM 663 C C . ASP A 1 83 ? 18.002 4.842 9.349 1.00 13.99 229 ASP A C 1
ATOM 664 O O . ASP A 1 83 ? 19.115 4.937 9.856 1.00 13.95 229 ASP A O 1
ATOM 669 N N . LEU A 1 84 ? 17.444 3.669 9.063 1.00 14.01 230 LEU A N 1
ATOM 670 C CA . LEU A 1 84 ? 18.136 2.386 9.174 1.00 14.52 230 LEU A CA 1
ATOM 671 C C . LEU A 1 84 ? 19.318 2.289 8.208 1.00 14.56 230 LEU A C 1
ATOM 672 O O . LEU A 1 84 ? 20.382 1.772 8.605 1.00 15.07 230 LEU A O 1
ATOM 677 N N . GLU A 1 85 ? 19.084 2.649 6.933 1.00 13.83 231 GLU A N 1
ATOM 678 C CA . GLU A 1 85 ? 20.146 2.658 5.906 1.00 15.80 231 GLU A CA 1
ATOM 679 C C . GLU A 1 85 ? 21.362 3.516 6.310 1.00 14.02 231 GLU A C 1
ATOM 680 O O . GLU A 1 85 ? 22.515 3.083 6.142 1.00 12.75 231 GLU A O 1
ATOM 686 N N . LEU A 1 86 ? 21.077 4.735 6.779 1.00 13.04 232 LEU A N 1
ATOM 687 C CA . LEU A 1 86 ? 22.075 5.642 7.307 1.00 13.74 232 LEU A CA 1
ATOM 688 C C . LEU A 1 86 ? 22.817 5.059 8.556 1.00 12.51 232 LEU A C 1
ATOM 689 O O . LEU A 1 86 ? 24.055 5.097 8.626 1.00 11.74 232 LEU A O 1
ATOM 694 N N . ALA A 1 87 ? 22.074 4.539 9.523 1.00 11.42 233 ALA A N 1
ATOM 695 C CA . ALA A 1 87 ? 22.713 3.849 10.687 1.00 12.43 233 ALA A CA 1
ATOM 696 C C . ALA A 1 87 ? 23.638 2.704 10.206 1.00 12.63 233 ALA A C 1
ATOM 697 O O . ALA A 1 87 ? 24.724 2.549 10.701 1.00 11.56 233 ALA A O 1
ATOM 699 N N . TYR A 1 88 ? 23.157 1.910 9.248 1.00 12.89 234 TYR A N 1
ATOM 700 C CA . TYR A 1 88 ? 23.957 0.786 8.733 1.00 14.72 234 TYR A CA 1
ATOM 701 C C . TYR A 1 88 ? 25.319 1.249 8.114 1.00 14.41 234 TYR A C 1
ATOM 702 O O . TYR A 1 88 ? 26.381 0.729 8.438 1.00 14.09 234 TYR A O 1
ATOM 711 N N . LYS A 1 89 ? 25.251 2.228 7.219 1.00 13.77 235 LYS A N 1
ATOM 712 C CA . LYS A 1 89 ? 26.470 2.900 6.680 1.00 15.09 235 LYS A CA 1
ATOM 713 C C . LYS A 1 89 ? 27.454 3.369 7.784 1.00 13.65 235 LYS A C 1
ATOM 714 O O . LYS A 1 89 ? 28.687 3.115 7.676 1.00 12.65 235 LYS A O 1
ATOM 720 N N . SER A 1 90 ? 26.928 4.013 8.837 1.00 12.68 236 SER A N 1
ATOM 721 C CA . SER A 1 90 ? 27.741 4.594 9.917 1.00 12.57 236 SER A CA 1
ATOM 722 C C . SER A 1 90 ? 28.345 3.514 10.819 1.00 11.43 236 SER A C 1
ATOM 723 O O . SER A 1 90 ? 29.510 3.589 11.228 1.00 10.64 236 SER A O 1
ATOM 726 N N . PHE A 1 91 ? 27.541 2.505 11.122 1.00 11.25 237 PHE A N 1
ATOM 727 C CA . PHE A 1 91 ? 28.019 1.312 11.890 1.00 12.22 237 PHE A CA 1
ATOM 728 C C . PHE A 1 91 ? 29.202 0.601 11.118 1.00 12.94 237 PHE A C 1
ATOM 729 O O . PHE A 1 91 ? 30.280 0.301 11.667 1.00 13.13 237 PHE A O 1
ATOM 737 N N . TYR A 1 92 ? 28.998 0.383 9.827 1.00 11.69 238 TYR A N 1
ATOM 738 C CA . TYR A 1 92 ? 30.040 -0.201 8.959 1.00 12.96 238 TYR A CA 1
ATOM 739 C C . TYR A 1 92 ? 31.343 0.649 8.936 1.00 13.37 238 TYR A C 1
ATOM 740 O O . TYR A 1 92 ? 32.440 0.068 8.981 1.00 10.71 238 TYR A O 1
ATOM 749 N N . ALA A 1 93 ? 31.208 2.000 8.890 1.00 14.15 239 ALA A N 1
ATOM 750 C CA . ALA A 1 93 ? 32.369 2.895 8.946 1.00 15.05 239 ALA A CA 1
ATOM 751 C C . ALA A 1 93 ? 33.127 2.714 10.238 1.00 16.26 239 ALA A C 1
ATOM 752 O O . ALA A 1 93 ? 34.332 2.907 10.235 1.00 17.18 239 ALA A O 1
ATOM 754 N N . LEU A 1 94 ? 32.457 2.321 11.335 1.00 16.96 240 LEU A N 1
ATOM 755 C CA . LEU A 1 94 ? 33.131 2.182 12.643 1.00 18.73 240 LEU A CA 1
ATOM 756 C C . LEU A 1 94 ? 34.032 0.939 12.624 1.00 18.91 240 LEU A C 1
ATOM 757 O O . LEU A 1 94 ? 34.946 0.767 13.420 1.00 18.92 240 LEU A O 1
ATOM 762 N N . LEU A 1 95 ? 33.780 0.030 11.692 1.00 18.48 241 LEU A N 1
ATOM 763 C CA . LEU A 1 95 ? 34.507 -1.252 11.711 1.00 16.95 241 LEU A CA 1
ATOM 764 C C . LEU A 1 95 ? 35.966 -1.215 11.185 1.00 18.72 241 LEU A C 1
ATOM 765 O O . LEU A 1 95 ? 36.787 -2.079 11.653 1.00 19.74 241 LEU A O 1
ATOM 770 N N . VAL B 2 15 ? 13.919 -7.499 45.758 1.00 33.86 115 VAL B N 1
ATOM 771 C CA . VAL B 2 15 ? 13.839 -6.420 44.698 1.00 34.15 115 VAL B CA 1
ATOM 772 C C . VAL B 2 15 ? 15.198 -6.093 44.008 1.00 33.81 115 VAL B C 1
ATOM 773 O O . VAL B 2 15 ? 16.201 -5.826 44.666 1.00 34.31 115 VAL B O 1
ATOM 777 N N . SER B 2 16 ? 15.192 -6.100 42.681 1.00 33.17 116 SER B N 1
ATOM 778 C CA . SER B 2 16 ? 16.394 -5.824 41.855 1.00 32.63 116 SER B CA 1
ATOM 779 C C . SER B 2 16 ? 16.245 -4.528 41.055 1.00 32.09 116 SER B C 1
ATOM 780 O O . SER B 2 16 ? 15.255 -4.348 40.346 1.00 32.61 116 SER B O 1
ATOM 783 N N . THR B 2 17 ? 17.222 -3.631 41.146 1.00 31.02 117 THR B N 1
ATOM 784 C CA . THR B 2 17 ? 17.243 -2.437 40.278 1.00 29.33 117 THR B CA 1
ATOM 785 C C . THR B 2 17 ? 18.285 -2.653 39.176 1.00 29.72 117 THR B C 1
ATOM 786 O O . THR B 2 17 ? 19.229 -3.452 39.358 1.00 28.79 117 THR B O 1
ATOM 790 N N . TRP B 2 18 ? 18.084 -2.015 38.021 1.00 28.32 118 TRP B N 1
ATOM 791 C CA . TRP B 2 18 ? 19.001 -2.191 36.857 1.00 28.54 118 TRP B CA 1
ATOM 792 C C . TRP B 2 18 ? 18.762 -1.061 35.870 1.00 28.82 118 TRP B C 1
ATOM 793 O O . TRP B 2 18 ? 17.726 -0.379 35.936 1.00 30.13 118 TRP B O 1
ATOM 804 N N . VAL B 2 19 ? 19.718 -0.839 34.980 1.00 28.10 119 VAL B N 1
ATOM 805 C CA . VAL B 2 19 ? 19.516 0.152 33.916 1.00 28.00 119 VAL B CA 1
ATOM 806 C C . VAL B 2 19 ? 19.474 -0.495 32.526 1.00 26.70 119 VAL B C 1
ATOM 807 O O . VAL B 2 19 ? 20.339 -1.287 32.185 1.00 26.05 119 VAL B O 1
ATOM 811 N N . CYS B 2 20 ? 18.428 -0.166 31.746 1.00 25.83 120 CYS B N 1
ATOM 812 C CA . CYS B 2 20 ? 18.258 -0.758 30.435 1.00 24.98 120 CYS B CA 1
ATOM 813 C C . CYS B 2 20 ? 19.475 -0.389 29.555 1.00 24.73 120 CYS B C 1
ATOM 814 O O . CYS B 2 20 ? 19.769 0.795 29.370 1.00 24.05 120 CYS B O 1
ATOM 817 N N . PRO B 2 21 ? 20.179 -1.405 28.998 1.00 24.82 121 PRO B N 1
ATOM 818 C CA . PRO B 2 21 ? 21.352 -1.116 28.128 1.00 24.20 121 PRO B CA 1
ATOM 819 C C . PRO B 2 21 ? 20.939 -0.557 26.760 1.00 23.91 121 PRO B C 1
ATOM 820 O O . PRO B 2 21 ? 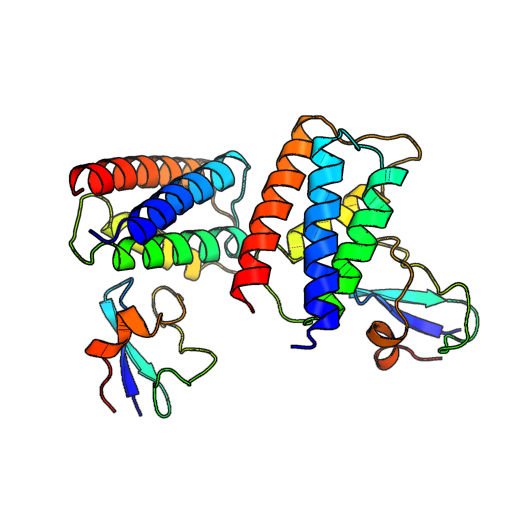21.760 -0.029 26.036 1.00 23.21 121 PRO B O 1
ATOM 824 N N . ILE B 2 22 ? 19.649 -0.650 26.425 1.00 22.51 122 ILE B N 1
ATOM 825 C CA . ILE B 2 22 ? 19.176 -0.111 25.143 1.00 21.72 122 ILE B CA 1
ATOM 826 C C . ILE B 2 22 ? 18.888 1.387 25.241 1.00 21.40 122 ILE B C 1
ATOM 827 O O . ILE B 2 22 ? 19.456 2.152 24.474 1.00 21.25 122 ILE B O 1
ATOM 832 N N . CYS B 2 23 ? 18.005 1.775 26.186 1.00 21.73 123 CYS B N 1
ATOM 833 C CA . CYS B 2 23 ? 17.496 3.143 26.299 1.00 21.93 123 CYS B CA 1
ATOM 834 C C . CYS B 2 23 ? 17.980 3.915 27.538 1.00 23.56 123 CYS B C 1
ATOM 835 O O . CYS B 2 23 ? 17.777 5.129 27.621 1.00 22.24 123 CYS B O 1
ATOM 838 N N . MET B 2 24 ? 18.613 3.212 28.480 1.00 25.04 124 MET B N 1
ATOM 839 C CA . MET B 2 24 ? 19.257 3.826 29.643 1.00 27.56 124 MET B CA 1
ATOM 840 C C . MET B 2 24 ? 18.319 4.244 30.783 1.00 28.28 124 MET B C 1
ATOM 841 O O . MET B 2 24 ? 18.747 4.968 31.688 1.00 28.40 124 MET B O 1
ATOM 846 N N . VAL B 2 25 ? 17.057 3.812 30.742 1.00 28.50 125 VAL B N 1
ATOM 847 C CA . VAL B 2 25 ? 16.143 4.116 31.841 1.00 28.83 125 VAL B CA 1
ATOM 848 C C . VAL B 2 25 ? 16.266 3.103 32.982 1.00 29.05 125 VAL B C 1
ATOM 849 O O . VAL B 2 25 ? 16.509 1.930 32.753 1.00 27.90 125 VAL B O 1
ATOM 853 N N . SER B 2 26 ? 16.125 3.595 34.213 1.00 29.87 126 SER B N 1
ATOM 854 C CA . SER B 2 26 ? 16.177 2.739 35.406 1.00 30.69 126 SER B CA 1
ATOM 855 C C . SER B 2 26 ? 14.922 1.890 35.518 1.00 30.94 126 SER B C 1
ATOM 856 O O . SER B 2 26 ? 13.811 2.419 35.419 1.00 31.10 126 SER B O 1
ATOM 859 N N . ASN B 2 27 ? 15.104 0.593 35.749 1.00 30.73 127 ASN B N 1
ATOM 860 C CA . ASN B 2 27 ? 13.986 -0.315 36.007 1.00 30.86 127 ASN B CA 1
ATOM 861 C C . ASN B 2 27 ? 14.098 -0.971 37.409 1.00 31.95 127 ASN B C 1
ATOM 862 O O . ASN B 2 27 ? 15.204 -1.033 38.006 1.00 29.85 127 ASN B O 1
ATOM 867 N N . GLU B 2 28 ? 12.956 -1.465 37.904 1.00 33.62 128 GLU B N 1
ATOM 868 C CA . GLU B 2 28 ? 12.817 -2.141 39.213 1.00 36.24 128 GLU B CA 1
ATOM 869 C C . GLU B 2 28 ? 12.054 -3.454 39.063 1.00 37.52 128 GLU B C 1
ATOM 870 O O . GLU B 2 28 ? 10.922 -3.440 38.591 1.00 37.78 128 GLU B O 1
ATOM 876 N N . THR B 2 29 ? 12.651 -4.595 39.421 1.00 39.79 129 THR B N 1
ATOM 877 C CA . THR B 2 29 ? 11.867 -5.847 39.302 1.00 41.98 129 THR B CA 1
ATOM 878 C C . THR B 2 29 ? 11.862 -6.696 40.557 1.00 41.77 129 THR B C 1
ATOM 879 O O . THR B 2 29 ? 12.822 -6.691 41.327 1.00 41.17 129 THR B O 1
ATOM 883 N N . GLN B 2 30 ? 10.764 -7.425 40.738 1.00 42.36 130 GLN B N 1
ATOM 884 C CA . GLN B 2 30 ? 10.581 -8.296 41.884 1.00 43.44 130 GLN B CA 1
ATOM 885 C C . GLN B 2 30 ? 11.559 -9.466 41.810 1.00 43.44 130 GLN B C 1
ATOM 886 O O . GLN B 2 30 ? 11.773 -10.066 40.704 1.00 43.42 130 GLN B O 1
ATOM 892 N N . GLY B 2 31 ? 12.172 -9.768 42.973 1.00 43.69 131 GLY B N 1
ATOM 893 C CA . GLY B 2 31 ? 13.090 -10.904 43.062 1.00 43.75 131 GLY B CA 1
ATOM 894 C C . GLY B 2 31 ? 14.477 -10.652 42.500 1.00 43.56 131 GLY B C 1
ATOM 895 O O . GLY B 2 31 ? 14.809 -9.534 42.107 1.00 43.37 131 GLY B O 1
ATOM 896 N N . GLU B 2 32 ? 15.294 -11.701 42.476 1.00 43.59 132 GLU B N 1
ATOM 897 C CA . GLU B 2 32 ? 16.689 -11.581 42.050 1.00 44.08 132 GLU B CA 1
ATOM 898 C C . GLU B 2 32 ? 16.759 -11.466 40.521 1.00 43.07 132 GLU B C 1
ATOM 899 O O . GLU B 2 32 ? 15.835 -11.859 39.791 1.00 43.54 132 GLU B O 1
ATOM 905 N N . PHE B 2 33 ? 17.845 -10.914 40.037 1.00 41.44 133 PHE B N 1
ATOM 906 C CA . PHE B 2 33 ? 18.095 -10.906 38.614 1.00 40.38 133 PHE B CA 1
ATOM 907 C C . PHE B 2 33 ? 19.496 -11.502 38.476 1.00 39.51 133 PHE B C 1
ATOM 908 O O . PHE B 2 33 ? 20.480 -10.843 38.720 1.00 40.00 133 PHE B O 1
ATOM 916 N N . THR B 2 34 ? 19.552 -12.781 38.136 1.00 39.61 134 THR B N 1
ATOM 917 C CA . THR B 2 34 ? 20.806 -13.491 37.919 1.00 39.97 134 THR B CA 1
ATOM 918 C C . THR B 2 34 ? 20.828 -14.094 36.507 1.00 40.65 134 THR B C 1
ATOM 919 O O . THR B 2 34 ? 19.796 -14.099 35.799 1.00 40.24 134 THR B O 1
ATOM 923 N N . LYS B 2 35 ? 21.982 -14.659 36.126 1.00 41.57 135 LYS B N 1
ATOM 924 C CA . LYS B 2 35 ? 22.145 -15.312 34.822 1.00 42.48 135 LYS B CA 1
ATOM 925 C C . LYS B 2 35 ? 21.166 -16.454 34.624 1.00 42.69 135 LYS B C 1
ATOM 926 O O . LYS B 2 35 ? 20.939 -16.873 33.492 1.00 42.80 135 LYS B O 1
ATOM 932 N N . ASP B 2 36 ? 20.592 -16.949 35.723 1.00 43.26 136 ASP B N 1
ATOM 933 C CA . ASP B 2 36 ? 19.643 -18.063 35.680 1.00 43.83 136 ASP B CA 1
ATOM 934 C C . ASP B 2 36 ? 18.171 -17.628 35.632 1.00 43.50 136 ASP B C 1
ATOM 935 O O . ASP B 2 36 ? 17.287 -18.475 35.422 1.00 43.14 136 ASP B O 1
ATOM 940 N N . THR B 2 37 ? 17.889 -16.341 35.842 1.00 43.06 137 THR B N 1
ATOM 941 C CA . THR B 2 37 ? 16.491 -15.905 35.817 1.00 42.90 137 THR B CA 1
ATOM 942 C C . THR B 2 37 ? 15.935 -15.929 34.394 1.00 42.90 137 THR B C 1
ATOM 943 O O . THR B 2 37 ? 16.596 -15.510 33.441 1.00 42.95 137 THR B O 1
ATOM 947 N N . LEU B 2 38 ? 14.750 -16.529 34.273 1.00 42.65 138 LEU B N 1
ATOM 948 C CA . LEU B 2 38 ? 14.116 -16.773 32.991 1.00 41.99 138 LEU B CA 1
ATOM 949 C C . LEU B 2 38 ? 12.623 -16.817 33.229 1.00 41.31 138 LEU B C 1
ATOM 950 O O . LEU B 2 38 ? 12.164 -17.541 34.120 1.00 41.50 138 LEU B O 1
ATOM 955 N N . PRO B 2 39 ? 11.852 -16.026 32.452 1.00 40.33 139 PRO B 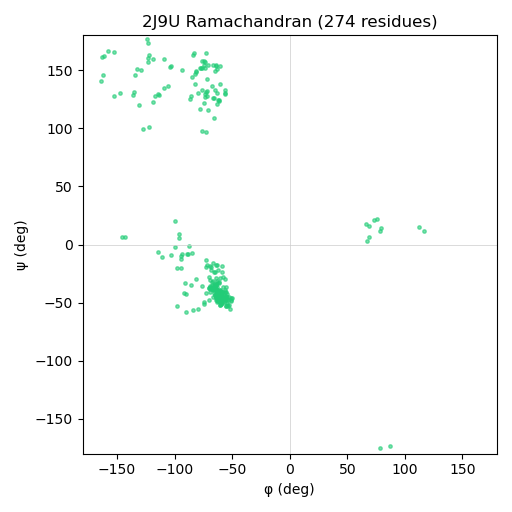N 1
ATOM 956 C CA . PRO B 2 39 ? 12.335 -15.084 31.430 1.00 39.04 139 PRO B CA 1
ATOM 957 C C . PRO B 2 39 ? 12.940 -13.834 32.062 1.00 37.69 139 PRO B C 1
ATOM 958 O O . PRO B 2 39 ? 12.629 -13.534 33.218 1.00 36.66 139 PRO B O 1
ATOM 962 N N . THR B 2 40 ? 13.798 -13.114 31.324 1.00 35.86 140 THR B N 1
ATOM 963 C CA . THR B 2 40 ? 14.418 -11.905 31.877 1.00 34.49 140 THR B CA 1
ATOM 964 C C . THR B 2 40 ? 13.365 -10.819 31.980 1.00 33.46 140 THR B C 1
ATOM 965 O O . THR B 2 40 ? 12.414 -10.832 31.201 1.00 33.07 140 THR B O 1
ATOM 969 N N . PRO B 2 41 ? 13.556 -9.853 32.906 1.00 32.92 141 PRO B N 1
ATOM 970 C CA . PRO B 2 41 ? 12.671 -8.695 32.964 1.00 32.42 141 PRO B CA 1
ATOM 971 C C . PRO B 2 41 ? 12.700 -7.827 31.724 1.00 31.70 141 PRO B C 1
ATOM 972 O O . PRO B 2 41 ? 13.709 -7.752 31.008 1.00 32.31 141 PRO B O 1
ATOM 976 N N . ILE B 2 42 ? 11.575 -7.185 31.466 1.00 30.89 142 ILE B N 1
ATOM 977 C CA . ILE B 2 42 ? 11.389 -6.363 30.290 1.00 29.72 142 ILE B CA 1
ATOM 978 C C . ILE B 2 42 ? 11.439 -4.887 30.710 1.00 28.53 142 ILE B C 1
ATOM 979 O O . ILE B 2 42 ? 10.855 -4.523 31.710 1.00 27.62 142 ILE B O 1
ATOM 984 N N . CYS B 2 43 ? 12.146 -4.050 29.947 1.00 26.88 143 CYS B N 1
ATOM 985 C CA . CYS B 2 43 ? 12.156 -2.616 30.204 1.00 26.23 143 CYS B CA 1
ATOM 986 C C . CYS B 2 43 ? 10.763 -1.965 30.031 1.00 26.44 143 CYS B C 1
ATOM 987 O O . CYS B 2 43 ? 10.113 -2.137 28.997 1.00 25.76 143 CYS B O 1
ATOM 990 N N . ILE B 2 44 ? 10.354 -1.192 31.033 1.00 26.13 144 ILE B N 1
ATOM 991 C CA . ILE B 2 44 ? 9.061 -0.477 30.991 1.00 26.91 144 ILE B CA 1
ATOM 992 C C . ILE B 2 44 ? 8.936 0.583 29.848 1.00 26.63 144 ILE B C 1
ATOM 993 O O . ILE B 2 44 ? 7.829 0.928 29.437 1.00 25.65 144 ILE B O 1
ATOM 998 N N . ASN B 2 45 ? 10.079 1.056 29.340 1.00 25.97 145 ASN B N 1
ATOM 999 C CA . ASN B 2 45 ? 10.088 2.173 28.400 1.00 25.34 145 ASN B CA 1
ATOM 1000 C C . ASN B 2 45 ? 10.189 1.691 26.939 1.00 24.89 145 ASN B C 1
ATOM 1001 O O . ASN B 2 45 ? 9.359 2.081 26.110 1.00 24.52 145 ASN B O 1
ATOM 1006 N N . CYS B 2 46 ? 11.179 0.848 26.618 1.00 24.11 146 CYS B N 1
ATOM 1007 C CA . CYS B 2 46 ? 11.388 0.442 25.203 1.00 23.91 146 CYS B CA 1
ATOM 1008 C C . CYS B 2 46 ? 10.854 -0.966 24.974 1.00 23.70 146 CYS B C 1
ATOM 1009 O O . CYS B 2 46 ? 10.714 -1.418 23.832 1.00 23.73 146 CYS B O 1
ATOM 1012 N N . GLY B 2 47 ? 10.487 -1.646 26.063 1.00 23.99 147 GLY B N 1
ATOM 1013 C CA . GLY B 2 47 ? 9.952 -3.001 25.980 1.00 24.06 147 GLY B CA 1
ATOM 1014 C C . GLY B 2 47 ? 10.904 -4.097 25.489 1.00 24.76 147 GLY B C 1
ATOM 1015 O O . GLY B 2 47 ? 10.464 -5.173 25.123 1.00 25.57 147 GLY B O 1
ATOM 1016 N N . VAL B 2 48 ? 12.206 -3.857 25.510 1.00 25.18 148 VAL B N 1
ATOM 1017 C CA . VAL B 2 48 ? 13.188 -4.896 25.152 1.00 25.22 148 VAL B CA 1
ATOM 1018 C C . VAL B 2 48 ? 13.495 -5.745 26.397 1.00 26.26 148 VAL B C 1
ATOM 1019 O O . VAL B 2 48 ? 13.772 -5.181 27.447 1.00 27.42 148 VAL B O 1
ATOM 1023 N N . PRO B 2 49 ? 13.382 -7.110 26.305 1.00 27.15 149 PRO B N 1
ATOM 1024 C CA . PRO B 2 49 ? 13.855 -7.984 27.400 1.00 27.29 149 PRO B CA 1
ATOM 1025 C C . PRO B 2 49 ? 15.340 -7.729 27.729 1.00 27.26 149 PRO B C 1
ATOM 1026 O O . PRO B 2 49 ? 16.185 -7.717 26.821 1.00 27.28 149 PRO B O 1
ATOM 1030 N N . ALA B 2 50 ? 15.656 -7.524 29.005 1.00 27.16 150 ALA B N 1
ATOM 1031 C CA . ALA B 2 50 ? 17.036 -7.212 29.400 1.00 27.42 150 ALA B CA 1
ATOM 1032 C C . ALA B 2 50 ? 18.042 -8.332 29.080 1.00 27.75 150 ALA B C 1
ATOM 1033 O O . ALA B 2 50 ? 17.867 -9.478 29.505 1.00 28.94 150 ALA B O 1
ATOM 1035 N N . ASP B 2 51 ? 19.088 -8.012 28.331 1.00 27.50 151 ASP B N 1
ATOM 1036 C CA . ASP B 2 51 ? 20.172 -8.962 28.078 1.00 26.82 151 ASP B CA 1
ATOM 1037 C C . ASP B 2 51 ? 21.069 -9.014 29.327 1.00 26.47 151 ASP B C 1
ATOM 1038 O O . ASP B 2 51 ? 21.682 -8.009 29.690 1.00 24.03 151 ASP B O 1
ATOM 1043 N N . TYR B 2 52 ? 21.147 -10.178 29.974 1.00 26.41 152 TYR B N 1
ATOM 1044 C CA . TYR B 2 52 ? 21.952 -10.281 31.224 1.00 27.35 152 TYR B CA 1
ATOM 1045 C C . TYR B 2 52 ? 23.424 -9.779 31.125 1.00 27.23 152 TYR B C 1
ATOM 1046 O O . TYR B 2 52 ? 23.862 -8.936 31.919 1.00 26.13 152 TYR B O 1
ATOM 1055 N N . GLU B 2 53 ? 24.186 -10.266 30.145 1.00 27.77 153 GLU B N 1
ATOM 1056 C CA . GLU B 2 53 ? 25.577 -9.828 30.008 1.00 27.80 153 GLU B CA 1
ATOM 1057 C C . GLU B 2 53 ? 25.715 -8.301 29.802 1.00 27.13 153 GLU B C 1
ATOM 1058 O O . GLU B 2 53 ? 26.596 -7.672 30.389 1.00 27.07 153 GLU B O 1
ATOM 1064 N N . LEU B 2 54 ? 24.855 -7.687 28.994 1.00 26.58 154 LEU B N 1
ATOM 1065 C CA . LEU B 2 54 ? 24.916 -6.219 28.848 1.00 26.06 154 LEU B CA 1
ATOM 1066 C C . LEU B 2 54 ? 24.473 -5.434 30.088 1.00 26.95 154 LEU B C 1
ATOM 1067 O O . LEU B 2 54 ? 24.870 -4.289 30.249 1.00 25.91 154 LEU B O 1
ATOM 1072 N N . THR B 2 55 ? 23.583 -6.011 30.906 1.00 27.78 155 THR B N 1
ATOM 1073 C CA . THR B 2 55 ? 22.883 -5.264 31.983 1.00 27.60 155 THR B CA 1
ATOM 1074 C C . THR B 2 55 ? 23.595 -5.491 33.354 1.00 28.45 155 THR B C 1
ATOM 1075 O O . THR B 2 55 ? 23.440 -4.684 34.325 1.00 27.95 155 THR B O 1
ATOM 1079 N N . LYS B 2 56 ? 24.385 -6.566 33.435 1.00 28.38 156 LYS B N 1
ATOM 1080 C CA . LYS B 2 56 ? 24.810 -7.112 34.765 1.00 28.86 156 LYS B CA 1
ATOM 1081 C C . LYS B 2 56 ? 25.555 -6.119 35.621 1.00 28.55 156 LYS B C 1
ATOM 1082 O O . LYS B 2 56 ? 25.400 -6.136 36.857 1.00 29.03 156 LYS B O 1
ATOM 1088 N N . SER B 2 57 ? 26.393 -5.273 34.998 1.00 28.31 157 SER B N 1
ATOM 1089 C CA . SER B 2 57 ? 27.163 -4.314 35.812 1.00 28.97 157 SER B CA 1
ATOM 1090 C C . SER B 2 57 ? 26.257 -3.302 36.520 1.00 28.85 157 SER B C 1
ATOM 1091 O O . SER B 2 57 ? 26.651 -2.731 37.537 1.00 27.48 157 SER B O 1
ATOM 1094 N N . SER B 2 58 ? 25.056 -3.077 35.988 1.00 28.42 158 SER B N 1
ATOM 1095 C CA . SER B 2 58 ? 24.116 -2.121 36.595 1.00 28.37 158 SER B CA 1
ATOM 1096 C C . SER B 2 58 ? 23.182 -2.704 37.648 1.00 27.78 158 SER B C 1
ATOM 1097 O O . SER B 2 58 ? 22.444 -1.956 38.282 1.00 27.33 158 SER B O 1
ATOM 1100 N N . ILE B 2 59 ? 23.166 -4.030 37.813 1.00 28.18 159 ILE B N 1
ATOM 1101 C CA . ILE B 2 59 ? 22.166 -4.682 38.681 1.00 28.74 159 ILE B CA 1
ATOM 1102 C C . ILE B 2 59 ? 22.540 -4.485 40.154 1.00 29.24 159 ILE B C 1
ATOM 1103 O O . ILE B 2 59 ? 23.683 -4.711 40.533 1.00 27.36 159 ILE B O 1
ATOM 1108 N N . ASN B 2 60 ? 21.563 -4.087 40.975 1.00 30.23 160 ASN B N 1
ATOM 1109 C CA . ASN B 2 60 ? 21.731 -4.054 42.433 1.00 32.22 160 ASN B CA 1
ATOM 1110 C C . ASN B 2 60 ? 20.477 -4.686 43.094 1.00 33.15 160 ASN B C 1
ATOM 1111 O O . ASN B 2 60 ? 19.383 -4.539 42.552 1.00 32.16 160 ASN B O 1
ATOM 1116 N N . CYS B 2 61 ? 20.635 -5.390 44.225 1.00 34.10 161 CYS B N 1
ATOM 1117 C CA . CYS B 2 61 ? 19.529 -6.171 44.840 1.00 36.09 161 CYS B CA 1
ATOM 1118 C C . CYS B 2 61 ? 19.268 -5.785 46.298 1.00 35.59 161 CYS B C 1
ATOM 1119 O O . CYS B 2 61 ? 20.172 -5.312 46.993 1.00 35.84 161 CYS B O 1
ATOM 1122 N N . PHE C 1 2 ? 39.688 11.437 -13.226 1.00 18.91 148 PHE C N 1
ATOM 1123 C CA . PHE C 1 2 ? 39.208 11.296 -11.807 1.00 17.67 148 PHE C CA 1
ATOM 1124 C C . PHE C 1 2 ? 38.998 9.803 -11.426 1.00 17.99 148 PHE C C 1
ATOM 1125 O O . PHE C 1 2 ? 38.664 8.976 -12.285 1.00 18.01 148 PHE C O 1
ATOM 1133 N N . ASN C 1 3 ? 39.186 9.482 -10.147 1.00 15.72 149 ASN C N 1
ATOM 1134 C CA . ASN C 1 3 ? 38.890 8.145 -9.594 1.00 15.79 149 ASN C CA 1
ATOM 1135 C C . ASN C 1 3 ? 37.388 7.838 -9.635 1.00 14.93 149 ASN C C 1
ATOM 1136 O O . ASN C 1 3 ? 36.636 8.442 -8.868 1.00 13.75 149 ASN C O 1
ATOM 1141 N N . ALA C 1 4 ? 36.955 6.923 -10.501 1.00 12.28 150 ALA C N 1
ATOM 1142 C CA . ALA C 1 4 ? 35.507 6.767 -10.729 1.00 13.18 150 ALA C CA 1
ATOM 1143 C C . ALA C 1 4 ? 34.750 6.323 -9.488 1.00 11.97 150 ALA C C 1
ATOM 1144 O O . ALA C 1 4 ? 33.639 6.827 -9.265 1.00 13.35 150 ALA C O 1
ATOM 1146 N N . LYS C 1 5 ? 35.281 5.358 -8.731 1.00 10.60 151 LYS C N 1
ATOM 1147 C CA . LYS C 1 5 ? 34.639 4.999 -7.419 1.00 12.50 151 LYS C CA 1
ATOM 1148 C C . LYS C 1 5 ? 34.428 6.236 -6.519 1.00 11.58 151 LYS C C 1
ATOM 1149 O O . LYS C 1 5 ? 33.349 6.357 -5.886 1.00 11.40 151 LYS C O 1
ATOM 1155 N N . TYR C 1 6 ? 35.437 7.089 -6.408 1.00 11.61 152 TYR C N 1
ATOM 1156 C CA . TYR C 1 6 ? 35.336 8.301 -5.545 1.00 12.36 152 TYR C CA 1
ATOM 1157 C C . TYR C 1 6 ? 34.219 9.247 -6.047 1.00 11.50 152 TYR C C 1
ATOM 1158 O O . TYR C 1 6 ? 33.483 9.903 -5.253 1.00 10.91 152 TYR C O 1
ATOM 1167 N N . VAL C 1 7 ? 34.119 9.380 -7.366 1.00 11.18 153 VAL C N 1
ATOM 1168 C CA . VAL C 1 7 ? 33.064 10.238 -7.969 1.00 9.99 153 VAL C CA 1
ATOM 1169 C C . VAL C 1 7 ? 31.658 9.650 -7.634 1.00 10.65 153 VAL C C 1
ATOM 1170 O O . VAL C 1 7 ? 30.717 10.392 -7.280 1.00 10.63 153 VAL C O 1
ATOM 1174 N N . ALA C 1 8 ? 31.491 8.338 -7.779 1.00 10.26 154 ALA C N 1
ATOM 1175 C CA . ALA C 1 8 ? 30.217 7.704 -7.369 1.00 10.94 154 ALA C CA 1
ATOM 1176 C C . ALA C 1 8 ? 29.914 7.926 -5.867 1.00 11.85 154 ALA C C 1
ATOM 1177 O O . ALA C 1 8 ? 28.771 8.261 -5.539 1.00 11.19 154 ALA C O 1
ATOM 1179 N N . GLU C 1 9 ? 30.915 7.763 -4.986 1.00 10.43 155 GLU C N 1
ATOM 1180 C CA . GLU C 1 9 ? 30.695 7.974 -3.526 1.00 12.64 155 GLU C CA 1
ATOM 1181 C C . GLU C 1 9 ? 30.292 9.435 -3.235 1.00 12.69 155 GLU C C 1
ATOM 1182 O O . GLU C 1 9 ? 29.338 9.646 -2.442 1.00 10.17 155 GLU C O 1
ATOM 1188 N N . ALA C 1 10 ? 30.992 10.420 -3.847 1.00 11.56 156 ALA C N 1
ATOM 1189 C CA . ALA C 1 10 ? 30.664 11.819 -3.597 1.00 12.67 156 ALA C CA 1
ATOM 1190 C C . ALA C 1 10 ? 29.237 12.172 -4.100 1.00 13.63 156 ALA C C 1
ATOM 1191 O O . ALA C 1 10 ? 28.458 12.926 -3.448 1.00 12.05 156 ALA C O 1
ATOM 1193 N N . THR C 1 11 ? 28.901 11.644 -5.283 1.00 13.49 157 THR C N 1
ATOM 1194 C CA . THR C 1 11 ? 27.576 11.896 -5.835 1.00 14.07 157 THR C CA 1
ATOM 1195 C C . THR C 1 11 ? 26.468 11.317 -4.890 1.00 14.61 157 THR C C 1
ATOM 1196 O O . THR C 1 11 ? 25.493 11.997 -4.590 1.00 12.57 157 THR C O 1
ATOM 1200 N N . GLY C 1 12 ? 26.624 10.061 -4.469 1.00 13.51 158 GLY C N 1
ATOM 1201 C CA . GLY C 1 12 ? 25.700 9.484 -3.472 1.00 15.42 158 GLY C CA 1
ATOM 1202 C C . GLY C 1 12 ? 25.603 10.290 -2.163 1.00 15.65 158 GLY C C 1
ATOM 1203 O O . GLY C 1 12 ? 24.497 10.383 -1.586 1.00 13.08 158 GLY C O 1
ATOM 1204 N N . ASN C 1 13 ? 26.753 10.793 -1.652 1.00 14.86 159 ASN C N 1
ATOM 1205 C CA . ASN C 1 13 ? 26.760 11.671 -0.445 1.00 13.80 159 ASN C CA 1
ATOM 1206 C C . ASN C 1 13 ? 25.949 12.982 -0.610 1.00 14.53 159 ASN C C 1
ATOM 1207 O O . ASN C 1 13 ? 25.253 13.376 0.339 1.00 14.14 159 ASN C O 1
ATOM 1212 N N . PHE C 1 14 ? 26.007 13.621 -1.790 1.00 12.76 160 PHE C N 1
ATOM 1213 C CA . PHE C 1 14 ? 25.217 14.842 -2.071 1.00 13.89 160 PHE C CA 1
ATOM 1214 C C . PHE C 1 14 ? 23.716 14.527 -1.926 1.00 14.06 160 PHE C C 1
ATOM 1215 O O . PHE C 1 14 ? 22.983 15.211 -1.231 1.00 12.71 160 PHE C O 1
ATOM 1223 N N . ILE C 1 15 ? 23.278 13.459 -2.600 1.00 14.04 161 ILE C N 1
ATOM 1224 C CA . ILE C 1 15 ? 21.880 13.028 -2.582 1.00 13.99 161 ILE C CA 1
ATOM 1225 C C . ILE C 1 15 ? 21.412 12.587 -1.187 1.00 14.33 161 ILE C C 1
ATOM 1226 O O . ILE C 1 15 ? 20.315 12.959 -0.775 1.00 13.52 161 ILE C O 1
ATOM 1231 N N . THR C 1 16 ? 22.278 11.895 -0.446 1.00 14.21 162 THR C N 1
ATOM 1232 C CA . THR C 1 16 ? 21.991 11.485 0.936 1.00 14.99 162 THR C CA 1
ATOM 1233 C C . THR C 1 16 ? 21.738 12.691 1.847 1.00 14.57 162 THR C C 1
ATOM 1234 O O . THR C 1 16 ? 20.766 12.646 2.593 1.00 13.42 162 THR C O 1
ATOM 1238 N N . VAL C 1 17 ? 22.574 13.742 1.779 1.00 14.50 163 VAL C N 1
ATOM 1239 C CA . VAL C 1 17 ? 22.396 14.900 2.681 1.00 15.47 163 VAL C CA 1
ATOM 1240 C C . VAL C 1 17 ? 21.109 15.632 2.263 1.00 14.95 163 VAL C C 1
ATOM 1241 O O . VAL C 1 17 ? 20.381 16.093 3.133 1.00 13.40 163 VAL C O 1
ATOM 1245 N N . MET C 1 18 ? 20.870 15.770 0.945 1.00 13.84 164 MET C N 1
ATOM 1246 C CA . MET C 1 18 ? 19.625 16.442 0.475 1.00 15.29 164 MET C CA 1
ATOM 1247 C C . MET C 1 18 ? 18.344 15.667 0.891 1.00 15.09 164 MET C C 1
ATOM 1248 O O . MET C 1 18 ? 17.389 16.287 1.341 1.00 15.18 164 MET C O 1
ATOM 1253 N N . ASP C 1 19 ? 18.342 14.332 0.758 1.00 14.53 165 ASP C N 1
ATOM 1254 C CA . ASP C 1 19 ? 17.194 13.509 1.239 1.00 14.92 165 ASP C CA 1
ATOM 1255 C C . ASP C 1 19 ? 16.992 13.689 2.759 1.00 15.19 165 ASP C C 1
ATOM 1256 O O . ASP C 1 19 ? 15.843 13.872 3.217 1.00 15.13 165 ASP C O 1
ATOM 1261 N N . ALA C 1 20 ? 18.090 13.648 3.534 1.00 13.33 166 ALA C N 1
ATOM 1262 C CA . ALA C 1 20 ? 18.025 13.926 4.993 1.00 15.03 166 ALA C CA 1
ATOM 1263 C C . ALA C 1 20 ? 17.295 15.243 5.333 1.00 14.94 166 ALA C C 1
ATOM 1264 O O . ALA C 1 20 ? 16.395 15.260 6.210 1.00 14.59 166 ALA C O 1
ATOM 1266 N N . LEU C 1 21 ? 17.663 16.312 4.621 1.00 14.61 167 LEU C N 1
ATOM 1267 C CA . LEU C 1 21 ? 17.037 17.612 4.817 1.00 16.08 167 LEU C CA 1
ATOM 1268 C C . LEU C 1 21 ? 15.541 17.568 4.473 1.00 15.63 167 LEU C C 1
ATOM 1269 O O . LEU C 1 21 ? 14.722 18.154 5.199 1.00 15.42 167 LEU C O 1
ATOM 1274 N N . LYS C 1 22 ? 15.199 16.885 3.387 1.00 15.14 168 LYS C N 1
ATOM 1275 C CA . LYS C 1 22 ? 13.800 16.751 2.966 1.00 16.87 168 LYS C CA 1
ATOM 1276 C C . LYS C 1 22 ? 13.017 15.873 3.992 1.00 17.16 168 LYS C C 1
ATOM 1277 O O . LYS C 1 22 ? 11.801 15.941 4.070 1.00 15.72 168 LYS C O 1
ATOM 1283 N N . LEU C 1 23 ? 13.739 15.083 4.803 1.00 17.06 169 LEU C N 1
ATOM 1284 C CA . LEU C 1 23 ? 13.108 14.310 5.864 1.00 17.89 169 LEU C CA 1
ATOM 1285 C C . LEU C 1 23 ? 13.244 14.967 7.222 1.00 19.06 169 LEU C C 1
ATOM 1286 O O . LEU C 1 23 ? 13.124 14.299 8.243 1.00 19.25 169 LEU C O 1
ATOM 1291 N N . ASN C 1 24 ? 13.519 16.271 7.234 1.00 20.14 170 ASN C N 1
ATOM 1292 C CA . ASN C 1 24 ? 13.448 17.102 8.432 1.00 21.87 170 ASN C CA 1
ATOM 1293 C C . ASN C 1 24 ? 14.607 16.877 9.458 1.00 21.84 170 ASN C C 1
ATOM 1294 O O . ASN C 1 24 ? 14.500 17.188 10.663 1.00 20.74 170 ASN C O 1
ATOM 1299 N N . TYR C 1 25 ? 15.732 16.328 8.984 1.00 20.99 171 TYR C N 1
ATOM 1300 C CA . TYR C 1 25 ? 16.944 16.264 9.838 1.00 20.37 171 TYR C CA 1
ATOM 1301 C C . TYR C 1 25 ? 17.325 17.727 10.013 1.00 20.62 171 TYR C C 1
ATOM 1302 O O . TYR C 1 25 ? 17.486 18.449 9.021 1.00 19.99 171 TYR C O 1
ATOM 1311 N N . ASN C 1 26 ? 17.477 18.172 11.264 1.00 20.19 172 ASN C N 1
ATOM 1312 C CA . ASN C 1 26 ? 17.727 19.599 11.498 1.00 20.08 172 ASN C CA 1
ATOM 1313 C C . ASN C 1 26 ? 18.650 19.907 12.677 1.00 19.80 172 ASN C C 1
ATOM 1314 O O . ASN C 1 26 ? 18.836 21.081 13.060 1.00 18.87 172 ASN C O 1
ATOM 1319 N N . ALA C 1 27 ? 19.217 18.859 13.272 1.00 19.68 173 ALA C N 1
ATOM 1320 C CA . ALA C 1 27 ? 20.059 19.044 14.459 1.00 20.28 173 ALA C CA 1
ATOM 1321 C C . ALA C 1 27 ? 21.561 18.804 14.204 1.00 21.30 173 ALA C C 1
ATOM 1322 O O . ALA C 1 27 ? 21.952 18.110 13.273 1.00 20.07 173 ALA C O 1
ATOM 1324 N N . LYS C 1 28 ? 22.385 19.353 15.107 1.00 22.22 174 LYS C N 1
ATOM 1325 C CA . LYS C 1 28 ? 23.833 19.270 15.015 1.00 23.71 174 LYS C CA 1
ATOM 1326 C C . LYS C 1 28 ? 24.363 17.838 14.931 1.00 24.51 174 LYS C C 1
ATOM 1327 O O . LYS C 1 28 ? 25.236 17.536 14.124 1.00 25.40 174 LYS C O 1
ATOM 1333 N N . ASP C 1 29 ? 23.846 16.971 15.781 1.00 24.68 175 ASP C N 1
ATOM 1334 C CA . ASP C 1 29 ? 24.209 15.564 15.794 1.00 25.08 175 ASP C CA 1
ATOM 1335 C C . ASP C 1 29 ? 23.796 14.782 14.547 1.00 23.47 175 ASP C C 1
ATOM 1336 O O . ASP C 1 29 ? 24.367 13.751 14.287 1.00 23.45 175 ASP C O 1
ATOM 1341 N N . GLN C 1 30 ? 22.787 15.254 13.828 1.00 22.98 176 GLN C N 1
ATOM 1342 C CA . GLN C 1 30 ? 22.257 14.598 12.626 1.00 22.50 176 GLN C CA 1
ATOM 1343 C C . GLN C 1 30 ? 23.008 15.122 11.414 1.00 21.99 176 GLN C C 1
ATOM 1344 O O . GLN C 1 30 ? 23.334 14.354 10.524 1.00 23.21 176 GLN C O 1
ATOM 1350 N N . LEU C 1 31 ? 23.252 16.433 11.368 1.00 20.67 177 LEU C N 1
ATOM 1351 C CA . LEU C 1 31 ? 23.745 17.061 10.146 1.00 19.63 177 LEU C CA 1
ATOM 1352 C C . LEU C 1 31 ? 25.275 17.106 10.063 1.00 19.95 177 LEU C C 1
ATOM 1353 O O . LEU C 1 31 ? 25.835 17.080 8.963 1.00 19.20 177 LEU C O 1
ATOM 1358 N N . HIS C 1 32 ? 25.943 17.241 11.222 1.00 19.19 178 HIS C N 1
ATOM 1359 C CA . HIS C 1 32 ? 27.375 17.420 11.184 1.00 19.17 178 HIS C CA 1
ATOM 1360 C C . HIS C 1 32 ? 28.103 16.229 10.547 1.00 18.69 178 HIS C C 1
ATOM 1361 O O . HIS C 1 32 ? 28.908 16.444 9.635 1.00 18.86 178 HIS C O 1
ATOM 1368 N N . PRO C 1 33 ? 27.775 14.968 10.966 1.00 19.09 179 PRO C N 1
ATOM 1369 C CA . PRO C 1 33 ? 28.454 13.806 10.345 1.00 18.03 179 PRO C CA 1
ATOM 1370 C C . PRO C 1 33 ? 28.127 13.672 8.847 1.00 17.51 179 PRO C C 1
ATOM 1371 O O . PRO C 1 33 ? 28.985 13.262 8.065 1.00 14.96 179 PRO C O 1
ATOM 1375 N N . LEU C 1 34 ? 26.892 14.011 8.457 1.00 17.17 180 LEU C N 1
ATOM 1376 C CA . LEU C 1 34 ? 26.540 13.989 7.033 1.00 17.18 180 LEU C CA 1
ATOM 1377 C C . LEU C 1 34 ? 27.381 14.941 6.172 1.00 17.52 180 LEU C C 1
ATOM 1378 O O . LEU C 1 34 ? 27.861 14.587 5.065 1.00 16.56 180 LEU C O 1
ATOM 1383 N N . LEU C 1 35 ? 27.491 16.184 6.641 1.00 16.71 181 LEU C N 1
ATOM 1384 C CA . LEU C 1 35 ? 28.269 17.180 5.906 1.00 17.50 181 LEU C CA 1
ATOM 1385 C C . LEU C 1 35 ? 29.757 16.880 5.963 1.00 16.48 181 LEU C C 1
ATOM 1386 O O . LEU C 1 35 ? 30.452 17.124 4.978 1.00 14.96 181 LEU C O 1
ATOM 1391 N N . ALA C 1 36 ? 30.233 16.390 7.120 1.00 15.89 182 ALA C N 1
ATOM 1392 C CA . ALA C 1 36 ? 31.635 1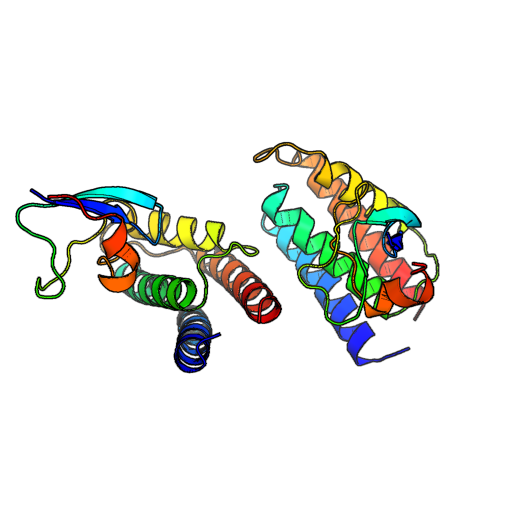5.934 7.241 1.00 16.22 182 ALA C CA 1
ATOM 1393 C C . ALA C 1 36 ? 31.975 14.896 6.175 1.00 15.95 182 ALA C C 1
ATOM 1394 O O . ALA C 1 36 ? 33.018 15.014 5.514 1.00 15.48 182 ALA C O 1
ATOM 1396 N N . GLU C 1 37 ? 31.168 13.845 6.060 1.00 16.39 183 GLU C N 1
ATOM 1397 C CA . GLU C 1 37 ? 31.491 12.788 5.085 1.00 16.22 183 GLU C CA 1
ATOM 1398 C C . GLU C 1 37 ? 31.331 13.318 3.668 1.00 14.84 183 GLU C C 1
ATOM 1399 O O . GLU C 1 37 ? 32.124 12.947 2.794 1.00 13.31 183 GLU C O 1
ATOM 1405 N N . LEU C 1 38 ? 30.303 14.173 3.425 1.00 13.54 184 LEU C N 1
ATOM 1406 C CA . LEU C 1 38 ? 30.225 14.792 2.088 1.00 12.99 184 LEU C CA 1
ATOM 1407 C C . LEU C 1 38 ? 31.568 15.561 1.710 1.00 13.38 184 LEU C C 1
ATOM 1408 O O . LEU C 1 38 ? 32.119 15.373 0.608 1.00 12.63 184 LEU C O 1
ATOM 1413 N N . LEU C 1 39 ? 32.018 16.463 2.585 1.00 12.03 185 LEU C N 1
ATOM 1414 C CA . LEU C 1 39 ? 33.229 17.257 2.357 1.00 12.85 185 LEU C CA 1
ATOM 1415 C C . LEU C 1 39 ? 34.496 16.395 2.183 1.00 12.34 185 LEU C C 1
ATOM 1416 O O . LEU C 1 39 ? 35.313 16.668 1.313 1.00 11.92 185 LEU C O 1
ATOM 1421 N N . ILE C 1 40 ? 34.625 15.340 2.982 1.00 12.58 186 ILE C N 1
ATOM 1422 C CA . ILE C 1 40 ? 35.757 14.372 2.798 1.00 12.04 186 ILE C CA 1
ATOM 1423 C C . ILE C 1 40 ? 35.672 13.7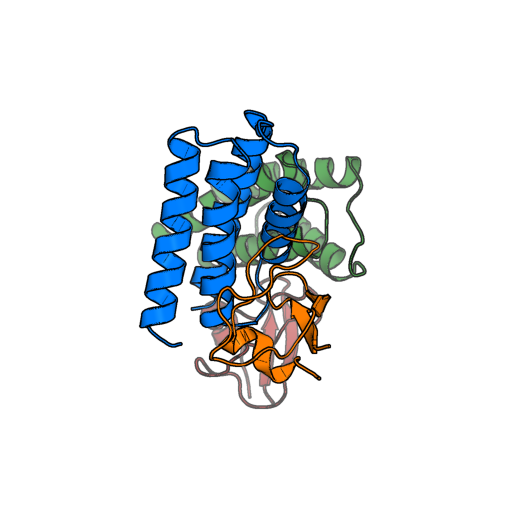28 1.401 1.00 13.57 186 ILE C C 1
ATOM 1424 O O . ILE C 1 40 ? 36.708 13.642 0.703 1.00 13.75 186 ILE C O 1
ATOM 1429 N N . SER C 1 41 ? 34.468 13.229 1.005 1.00 12.82 187 SER C N 1
ATOM 1430 C CA . SER C 1 41 ? 34.335 12.537 -0.283 1.00 13.66 187 SER C CA 1
ATOM 1431 C C . SER C 1 41 ? 34.616 13.473 -1.478 1.00 12.73 187 SER C C 1
ATOM 1432 O O . SER C 1 41 ? 35.195 13.025 -2.460 1.00 12.12 187 SER C O 1
ATOM 1435 N N . ILE C 1 42 ? 34.245 14.736 -1.352 1.00 11.89 188 ILE C N 1
ATOM 1436 C CA . ILE C 1 42 ? 34.499 15.739 -2.390 1.00 11.78 188 ILE C CA 1
ATOM 1437 C C . ILE C 1 42 ? 36.013 15.926 -2.598 1.00 12.27 188 ILE C C 1
ATOM 1438 O O . ILE C 1 42 ? 36.498 15.921 -3.742 1.00 12.59 188 ILE C O 1
ATOM 1443 N N . ASN C 1 43 ? 36.727 16.106 -1.509 1.00 10.80 189 ASN C N 1
ATOM 1444 C CA . ASN C 1 43 ? 38.202 16.243 -1.547 1.00 11.95 189 ASN C CA 1
ATOM 1445 C C . ASN C 1 43 ? 38.971 15.034 -2.087 1.00 12.90 189 ASN C C 1
ATOM 1446 O O . ASN C 1 43 ? 40.033 15.217 -2.748 1.00 12.33 189 ASN C O 1
ATOM 1451 N N . ARG C 1 44 ? 38.420 13.824 -1.851 1.00 12.23 190 ARG C N 1
ATOM 1452 C CA . ARG C 1 44 ? 38.979 12.599 -2.431 1.00 14.62 190 ARG C CA 1
ATOM 1453 C C . ARG C 1 44 ? 38.913 12.617 -3.947 1.00 15.09 190 ARG C C 1
ATOM 1454 O O . ARG C 1 44 ? 39.768 12.001 -4.610 1.00 15.36 190 ARG C O 1
ATOM 1462 N N . VAL C 1 45 ? 37.880 13.280 -4.489 1.00 13.33 191 VAL C N 1
ATOM 1463 C CA . VAL C 1 45 ? 37.773 13.466 -5.954 1.00 13.17 191 VAL C CA 1
ATOM 1464 C C . VAL C 1 45 ? 38.783 14.524 -6.425 1.00 13.51 191 VAL C C 1
ATOM 1465 O O . VAL C 1 45 ? 39.533 14.278 -7.383 1.00 12.08 191 VAL C O 1
ATOM 1469 N N . THR C 1 46 ? 38.768 15.681 -5.770 1.00 13.65 192 THR C N 1
ATOM 1470 C CA . THR C 1 46 ? 39.643 16.801 -6.146 1.00 16.18 192 THR C CA 1
ATOM 1471 C C . THR C 1 46 ? 39.716 17.818 -5.041 1.00 15.85 192 THR C C 1
ATOM 1472 O O . THR C 1 46 ? 38.716 18.117 -4.398 1.00 14.77 192 THR C O 1
ATOM 1476 N N . ARG C 1 47 ? 40.896 18.369 -4.820 1.00 17.58 193 ARG C N 1
ATOM 1477 C CA . ARG C 1 47 ? 41.029 19.469 -3.903 1.00 20.89 193 ARG C CA 1
ATOM 1478 C C . ARG C 1 47 ? 40.796 20.839 -4.531 1.00 21.47 193 ARG C C 1
ATOM 1479 O O . ARG C 1 47 ? 40.931 21.830 -3.819 1.00 21.51 193 ARG C O 1
ATOM 1487 N N . ASP C 1 48 ? 40.528 20.897 -5.842 1.00 21.78 194 ASP C N 1
ATOM 1488 C CA . ASP C 1 48 ? 40.309 22.185 -6.530 1.00 22.15 194 ASP C CA 1
ATOM 1489 C C . ASP C 1 48 ? 39.046 22.917 -6.037 1.00 23.00 194 ASP C C 1
ATOM 1490 O O . ASP C 1 48 ? 38.038 22.269 -5.683 1.00 21.82 194 ASP C O 1
ATOM 1495 N N . ASP C 1 49 ? 39.099 24.252 -6.083 1.00 23.21 195 ASP C N 1
ATOM 1496 C CA . ASP C 1 49 ? 37.985 25.125 -5.683 1.00 23.26 195 ASP C CA 1
ATOM 1497 C C . ASP C 1 49 ? 36.938 25.117 -6.794 1.00 23.74 195 ASP C C 1
ATOM 1498 O O . ASP C 1 49 ? 37.267 24.853 -7.980 1.00 24.02 195 ASP C O 1
ATOM 1503 N N . PHE C 1 50 ? 35.685 25.335 -6.397 1.00 21.87 196 PHE C N 1
ATOM 1504 C CA . PHE C 1 50 ? 34.567 25.444 -7.313 1.00 21.89 196 PHE C CA 1
ATOM 1505 C C . PHE C 1 50 ? 33.525 26.328 -6.636 1.00 22.72 196 PHE C C 1
ATOM 1506 O O . PHE C 1 50 ? 33.626 26.554 -5.425 1.00 22.33 196 PHE C O 1
ATOM 1514 N N . GLU C 1 51 ? 32.527 26.812 -7.390 1.00 22.87 197 GLU C N 1
ATOM 1515 C CA . GLU C 1 51 ? 31.482 27.698 -6.809 1.00 22.60 197 GLU C CA 1
ATOM 1516 C C . GLU C 1 51 ? 30.719 27.013 -5.695 1.00 21.61 197 GLU C C 1
ATOM 1517 O O . GLU C 1 51 ? 30.423 25.846 -5.804 1.00 21.66 197 GLU C O 1
ATOM 1523 N N . ASN C 1 52 ? 30.461 27.756 -4.624 1.00 20.44 198 ASN C N 1
ATOM 1524 C CA . ASN C 1 52 ? 29.783 27.263 -3.395 1.00 21.28 198 ASN C CA 1
ATOM 1525 C C . ASN C 1 52 ? 30.466 26.255 -2.535 1.00 21.08 198 ASN C C 1
ATOM 1526 O O . ASN C 1 52 ? 29.873 25.851 -1.555 1.00 20.50 198 ASN C O 1
ATOM 1531 N N . ARG C 1 53 ? 31.708 25.863 -2.863 1.00 21.66 199 ARG C N 1
ATOM 1532 C CA . ARG C 1 53 ? 32.486 24.974 -1.979 1.00 20.51 199 ARG C CA 1
ATOM 1533 C C . ARG C 1 53 ? 32.712 25.671 -0.644 1.00 20.40 199 ARG C C 1
ATOM 1534 O O . ARG C 1 53 ? 32.499 25.087 0.409 1.00 19.84 199 ARG C O 1
ATOM 1542 N N . SER C 1 54 ? 33.161 26.929 -0.688 1.00 19.66 200 SER C N 1
ATOM 1543 C CA . SER C 1 54 ? 33.462 27.684 0.546 1.00 19.90 200 SER C CA 1
ATOM 1544 C C . SER C 1 54 ? 32.247 27.869 1.450 1.00 19.42 200 SE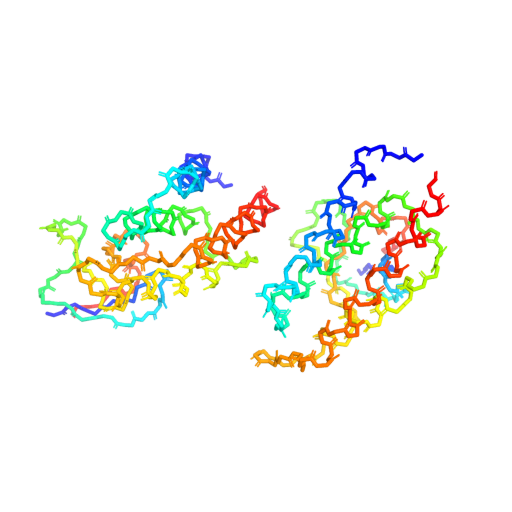R C C 1
ATOM 1545 O O . SER C 1 54 ? 32.347 27.919 2.686 1.00 19.68 200 SER C O 1
ATOM 1548 N N . LYS C 1 55 ? 31.092 27.983 0.827 1.00 18.68 201 LYS C N 1
ATOM 1549 C CA . LYS C 1 55 ? 29.844 28.164 1.554 1.00 19.24 201 LYS C CA 1
ATOM 1550 C C . LYS C 1 55 ? 29.477 26.900 2.322 1.00 17.75 201 LYS C C 1
ATOM 1551 O O . LYS C 1 55 ? 28.949 27.002 3.451 1.00 17.09 201 LYS C O 1
ATOM 1557 N N . LEU C 1 56 ? 29.735 25.719 1.725 1.00 17.07 202 LEU C N 1
ATOM 1558 C CA . LEU C 1 56 ? 29.491 24.446 2.447 1.00 16.08 202 LEU C CA 1
ATOM 1559 C C . LEU C 1 56 ? 30.426 24.338 3.659 1.00 15.55 202 LEU C C 1
ATOM 1560 O O . LEU C 1 56 ? 30.029 23.819 4.706 1.00 14.43 202 LEU C O 1
ATOM 1565 N N . ILE C 1 57 ? 31.669 24.816 3.487 1.00 14.86 203 ILE C N 1
ATOM 1566 C CA . ILE C 1 57 ? 32.659 24.810 4.585 1.00 14.29 203 ILE C CA 1
ATOM 1567 C C . ILE C 1 57 ? 32.141 25.699 5.725 1.00 14.57 203 ILE C C 1
ATOM 1568 O O . ILE C 1 57 ? 32.170 25.315 6.901 1.00 14.26 203 ILE C O 1
ATOM 1573 N N . ASP C 1 58 ? 31.643 26.892 5.377 1.00 15.77 204 ASP C N 1
ATOM 1574 C CA . ASP C 1 58 ? 30.990 27.807 6.337 1.00 17.23 204 ASP C CA 1
ATOM 1575 C C . ASP C 1 58 ? 29.823 27.153 7.121 1.00 16.43 204 ASP C C 1
ATOM 1576 O O . ASP C 1 58 ? 29.721 27.327 8.341 1.00 14.65 204 ASP C O 1
ATOM 1581 N N . TRP C 1 59 ? 28.928 26.439 6.413 1.00 15.76 205 TRP C N 1
ATOM 1582 C CA . TRP C 1 59 ? 27.844 25.695 7.086 1.00 15.85 205 TRP C CA 1
ATOM 1583 C C . TRP C 1 59 ? 28.360 24.698 8.141 1.00 15.62 205 TRP C C 1
ATOM 1584 O O . TRP C 1 59 ? 27.864 24.665 9.263 1.00 14.36 205 TRP C O 1
ATOM 1595 N N . ILE C 1 60 ? 29.362 23.883 7.781 1.00 15.23 206 ILE C N 1
ATOM 1596 C CA . ILE C 1 60 ? 29.812 22.870 8.746 1.00 16.05 206 ILE C CA 1
ATOM 1597 C C . ILE C 1 60 ? 30.512 23.511 9.938 1.00 16.45 206 ILE C C 1
ATOM 1598 O O . ILE C 1 60 ? 30.310 23.073 11.067 1.00 16.81 206 ILE C O 1
ATOM 1603 N N . VAL C 1 61 ? 31.263 24.600 9.707 1.00 16.59 207 VAL C N 1
ATOM 1604 C CA . VAL C 1 61 ? 31.873 25.401 10.827 1.00 16.86 207 VAL C CA 1
ATOM 1605 C C . VAL C 1 61 ? 30.811 25.978 11.780 1.00 17.54 207 VAL C C 1
ATOM 1606 O O . VAL C 1 61 ? 30.961 25.913 13.015 1.00 16.88 207 VAL C O 1
ATOM 1610 N N . ARG C 1 62 ? 29.754 26.557 11.195 1.00 18.53 208 ARG C N 1
ATOM 1611 C CA . ARG C 1 62 ? 28.648 27.116 11.957 1.00 19.40 208 ARG C CA 1
ATOM 1612 C C . ARG C 1 62 ? 27.900 26.063 12.754 1.00 19.10 208 ARG C C 1
ATOM 1613 O O . ARG C 1 62 ? 27.578 26.300 13.935 1.00 18.08 208 ARG C O 1
ATOM 1621 N N . ILE C 1 63 ? 27.627 24.923 12.113 1.00 18.64 209 ILE C N 1
ATOM 1622 C CA . ILE C 1 63 ? 26.941 23.784 12.749 1.00 18.92 209 ILE C CA 1
ATOM 1623 C C . ILE C 1 63 ? 27.752 23.231 13.914 1.00 19.75 209 ILE C C 1
ATOM 1624 O O . ILE C 1 63 ? 27.207 22.934 14.975 1.00 20.17 209 ILE C O 1
ATOM 1629 N N . ASN C 1 64 ? 29.068 23.124 13.720 1.00 20.54 210 ASN C N 1
ATOM 1630 C CA . ASN C 1 64 ? 29.954 22.640 14.767 1.00 20.86 210 ASN C CA 1
ATOM 1631 C C . ASN C 1 64 ? 29.954 23.436 16.080 1.00 22.43 210 ASN C C 1
ATOM 1632 O O . ASN C 1 64 ? 30.297 22.890 17.136 1.00 22.11 210 ASN C O 1
ATOM 1637 N N . LYS C 1 65 ? 29.569 24.711 16.001 1.00 24.13 211 LYS C N 1
ATOM 1638 C CA . LYS C 1 65 ? 29.494 25.627 17.156 1.00 25.94 211 LYS C CA 1
ATOM 1639 C C . LYS C 1 65 ? 28.161 25.627 17.908 1.00 26.57 211 LYS C C 1
ATOM 1640 O O . LYS C 1 65 ? 28.064 26.230 18.970 1.00 26.66 211 LYS C O 1
ATOM 1646 N N . LEU C 1 66 ? 27.158 24.947 17.370 1.00 27.28 212 LEU C N 1
ATOM 1647 C CA . LEU C 1 66 ? 25.867 24.779 18.039 1.00 28.43 212 LEU C CA 1
ATOM 1648 C C . LEU C 1 66 ? 25.980 23.975 19.334 1.00 29.20 212 LEU C C 1
ATOM 1649 O O . LEU C 1 66 ? 26.895 23.171 19.484 1.00 29.97 212 LEU C O 1
ATOM 1654 N N . SER C 1 67 ? 25.045 24.196 20.258 1.00 30.33 213 SER C N 1
ATOM 1655 C CA . SER C 1 67 ? 24.964 23.429 21.498 1.00 31.50 213 SER C CA 1
ATOM 1656 C C . SER C 1 67 ? 24.220 22.126 21.257 1.00 32.10 213 SER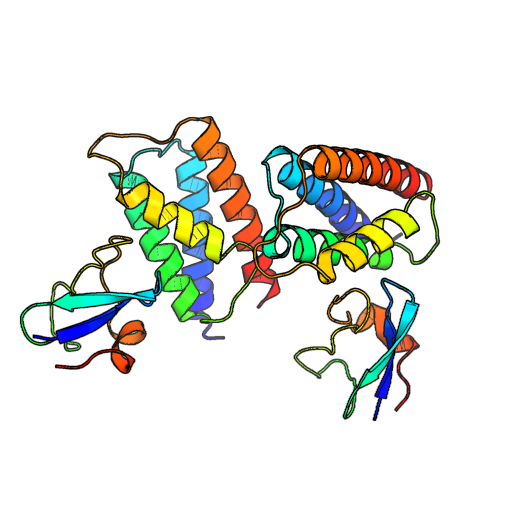 C C 1
ATOM 1657 O O . SER C 1 67 ? 23.560 21.968 20.218 1.00 32.36 213 SER C O 1
ATOM 1660 N N . ILE C 1 68 ? 24.334 21.198 22.205 1.00 32.78 214 ILE C N 1
ATOM 1661 C CA . ILE C 1 68 ? 23.835 19.837 22.012 1.00 33.91 214 ILE C CA 1
ATOM 1662 C C . ILE C 1 68 ? 22.303 19.785 22.140 1.00 33.85 214 ILE C C 1
ATOM 1663 O O . ILE C 1 68 ? 21.750 19.719 23.245 1.00 34.79 214 ILE C O 1
ATOM 1668 N N . GLY C 1 69 ? 21.632 19.816 20.990 1.00 33.54 215 GLY C N 1
ATOM 1669 C CA . GLY C 1 69 ? 20.180 19.887 20.944 1.00 32.77 215 GLY C CA 1
ATOM 1670 C C . GLY C 1 69 ? 19.650 21.210 20.400 1.00 32.04 215 GLY C C 1
ATOM 1671 O O . GLY C 1 69 ? 18.472 21.542 20.605 1.00 32.30 215 GLY C O 1
ATOM 1672 N N . ASP C 1 70 ? 20.529 21.984 19.755 1.00 30.58 216 ASP C N 1
ATOM 1673 C CA . ASP C 1 70 ? 20.131 23.142 18.938 1.00 29.47 216 ASP C CA 1
ATOM 1674 C C . ASP C 1 70 ? 19.705 22.635 17.562 1.00 28.35 216 ASP C C 1
ATOM 1675 O O . ASP C 1 70 ? 20.264 21.648 17.066 1.00 28.30 216 ASP C O 1
ATOM 1680 N N . THR C 1 71 ? 18.729 23.306 16.950 1.00 26.56 217 THR C N 1
ATOM 1681 C CA . THR C 1 71 ? 18.301 22.940 15.603 1.00 25.52 217 THR C CA 1
ATOM 1682 C C . THR C 1 71 ? 18.410 24.119 14.652 1.00 25.01 217 THR C C 1
ATOM 1683 O O . THR C 1 71 ? 18.467 25.266 15.083 1.00 26.24 217 THR C O 1
ATOM 1687 N N . LEU C 1 72 ? 18.440 23.818 13.360 1.00 24.77 218 LEU C N 1
ATOM 1688 C CA . LEU C 1 72 ? 18.355 24.811 12.325 1.00 23.63 218 LEU C CA 1
ATOM 1689 C C . LEU C 1 72 ? 16.892 25.125 12.161 1.00 22.96 218 LEU C C 1
ATOM 1690 O O . LEU C 1 72 ? 16.011 24.296 12.362 1.00 23.43 218 LEU C O 1
ATOM 1695 N N . THR C 1 73 ? 16.661 26.359 11.799 1.00 21.81 219 THR C N 1
ATOM 1696 C CA . THR C 1 73 ? 15.371 26.927 11.603 1.00 22.36 219 THR C CA 1
ATOM 1697 C C . THR C 1 73 ? 14.828 26.339 10.253 1.00 22.47 219 THR C C 1
ATOM 1698 O O . THR C 1 73 ? 15.585 25.866 9.389 1.00 21.51 219 THR C O 1
ATOM 1702 N N . GLU C 1 74 ? 13.517 26.320 10.073 1.00 22.03 220 GLU C N 1
ATOM 1703 C CA . GLU C 1 74 ? 12.981 25.878 8.807 1.00 22.57 220 GLU C CA 1
ATOM 1704 C C . GLU C 1 74 ? 13.547 26.669 7.602 1.00 22.29 220 GLU C C 1
ATOM 1705 O O . GLU C 1 74 ? 13.884 26.063 6.577 1.00 22.54 220 GLU C O 1
ATOM 1711 N N . THR C 1 75 ? 13.709 27.988 7.728 1.00 21.56 221 THR C N 1
ATOM 1712 C CA . THR C 1 75 ? 14.353 28.781 6.657 1.00 21.51 221 THR C CA 1
ATOM 1713 C C . THR C 1 75 ? 15.877 28.505 6.477 1.00 19.96 221 THR C C 1
ATOM 1714 O O . THR C 1 75 ? 16.392 28.632 5.339 1.00 19.16 221 THR C O 1
ATOM 1718 N N . GLN C 1 76 ? 16.580 28.146 7.562 1.00 18.51 222 GLN C N 1
ATOM 1719 C CA . GLN C 1 76 ? 18.002 27.766 7.464 1.00 17.98 222 GLN C CA 1
ATOM 1720 C C . GLN C 1 76 ? 18.143 26.452 6.677 1.00 18.10 222 GLN C C 1
ATOM 1721 O O . GLN C 1 76 ? 19.060 26.282 5.834 1.00 18.00 222 GLN C O 1
ATOM 1727 N N . ILE C 1 77 ? 17.214 25.532 6.898 1.00 17.66 223 ILE C N 1
ATOM 1728 C CA . ILE C 1 77 ? 17.257 24.224 6.218 1.00 18.63 223 ILE C CA 1
ATOM 1729 C C . ILE C 1 77 ? 17.064 24.432 4.695 1.00 18.55 223 ILE C C 1
ATOM 1730 O O . ILE C 1 77 ? 17.645 23.706 3.865 1.00 17.44 223 ILE C O 1
ATOM 1735 N N . ARG C 1 78 ? 16.257 25.428 4.356 1.00 18.43 224 ARG C N 1
ATOM 1736 C CA . ARG C 1 78 ? 15.937 25.736 2.982 1.00 18.92 224 ARG C CA 1
ATOM 1737 C C . ARG C 1 78 ? 17.147 26.328 2.260 1.00 18.25 224 ARG C C 1
ATOM 1738 O O . ARG C 1 78 ? 17.411 25.957 1.094 1.00 16.39 224 ARG C O 1
ATOM 1746 N N . GLU C 1 79 ? 17.793 27.300 2.895 1.00 17.40 225 GLU C N 1
ATOM 1747 C CA . GLU C 1 79 ? 19.075 27.875 2.431 1.00 18.27 225 GLU C CA 1
ATOM 1748 C C . GLU C 1 79 ? 20.159 26.779 2.205 1.00 16.57 225 GLU C C 1
ATOM 1749 O O . GLU C 1 79 ? 20.860 26.764 1.175 1.00 15.50 225 GLU C O 1
ATOM 1755 N N . LEU C 1 80 ? 20.316 25.886 3.181 1.00 15.82 226 LEU C N 1
ATOM 1756 C CA . LEU C 1 80 ? 21.363 24.870 3.103 1.00 15.24 226 LEU C CA 1
ATOM 1757 C C . LEU C 1 80 ? 21.098 23.947 1.899 1.00 14.24 226 LEU C C 1
ATOM 1758 O O . LEU C 1 80 ? 22.015 23.522 1.183 1.00 12.31 226 LEU C O 1
ATOM 1763 N N . LEU C 1 81 ? 19.814 23.653 1.701 1.00 13.25 227 LEU C N 1
ATOM 1764 C CA . LEU C 1 81 ? 19.378 22.820 0.574 1.00 13.82 227 LEU C CA 1
ATOM 1765 C C . LEU C 1 81 ? 19.754 23.447 -0.756 1.00 13.53 227 LEU C C 1
ATOM 1766 O O . LEU C 1 81 ? 20.317 22.770 -1.603 1.00 14.02 227 LEU C O 1
ATOM 1771 N N . PHE C 1 82 ? 19.391 24.715 -0.948 1.00 13.88 228 PHE C N 1
ATOM 1772 C CA . PHE C 1 82 ? 19.733 25.515 -2.118 1.00 13.91 228 PHE C CA 1
ATOM 1773 C C . PHE C 1 82 ? 21.256 25.546 -2.349 1.00 14.59 228 PHE C C 1
ATOM 1774 O O . PHE C 1 82 ? 21.712 25.393 -3.491 1.00 13.79 228 PHE C O 1
ATOM 1782 N N . ASP C 1 83 ? 22.016 25.740 -1.265 1.00 14.13 229 ASP C N 1
ATOM 1783 C CA . ASP C 1 83 ? 23.483 25.880 -1.323 1.00 14.07 229 ASP C CA 1
ATOM 1784 C C . ASP C 1 83 ? 24.087 24.545 -1.759 1.00 13.50 229 ASP C C 1
ATOM 1785 O O . ASP C 1 83 ? 25.042 24.513 -2.529 1.00 13.23 229 ASP C O 1
ATOM 1790 N N . LEU C 1 84 ? 23.528 23.439 -1.274 1.00 13.87 230 LEU C N 1
ATOM 1791 C CA . LEU C 1 84 ? 23.973 22.081 -1.690 1.00 14.12 230 LEU C CA 1
ATOM 1792 C C . LEU C 1 84 ? 23.717 21.773 -3.189 1.00 14.74 230 LEU C C 1
ATOM 1793 O O . LEU C 1 84 ? 24.567 21.164 -3.892 1.00 14.38 230 LEU C O 1
ATOM 1798 N N . GLU C 1 85 ? 22.522 22.153 -3.652 1.00 13.98 231 GLU C N 1
ATOM 1799 C CA . GLU C 1 85 ? 22.085 22.004 -5.051 1.00 15.18 231 GLU C CA 1
ATOM 1800 C C . GLU C 1 85 ? 23.039 22.804 -5.961 1.00 13.91 231 GLU C C 1
ATOM 1801 O O . GLU C 1 85 ? 23.473 22.322 -6.979 1.00 13.50 231 GLU C O 1
ATOM 1807 N N . LEU C 1 86 ? 23.365 24.036 -5.594 1.00 13.51 232 LEU C N 1
ATOM 1808 C CA . LEU C 1 86 ? 24.340 24.805 -6.338 1.00 13.63 232 LEU C CA 1
ATOM 1809 C C . LEU C 1 86 ? 25.766 24.219 -6.300 1.00 12.02 232 LEU C C 1
ATOM 1810 O O . LEU C 1 86 ? 26.460 24.261 -7.321 1.00 11.66 232 LEU C O 1
ATOM 1815 N N . ALA C 1 87 ? 26.219 23.778 -5.135 1.00 10.51 233 ALA C N 1
ATOM 1816 C CA . ALA C 1 87 ? 27.550 23.144 -5.025 1.00 11.89 233 ALA C CA 1
ATOM 1817 C C . ALA C 1 87 ? 27.624 21.900 -5.874 1.00 12.16 233 ALA C C 1
ATOM 1818 O O . ALA C 1 87 ? 28.659 21.659 -6.517 1.00 11.80 233 ALA C O 1
ATOM 1820 N N . TYR C 1 88 ? 26.545 21.104 -5.871 1.00 13.73 234 TYR C N 1
ATOM 1821 C CA . TYR C 1 88 ? 26.478 19.875 -6.712 1.00 14.46 234 TYR C CA 1
ATOM 1822 C C . TYR C 1 88 ? 26.648 20.241 -8.223 1.00 15.04 234 TYR C C 1
ATOM 1823 O O . TYR C 1 88 ? 27.451 19.629 -8.989 1.00 13.93 234 TYR C O 1
ATOM 1832 N N . LYS C 1 89 ? 25.879 21.234 -8.664 1.00 13.75 235 LYS C N 1
ATOM 1833 C CA . LYS C 1 89 ? 25.896 21.620 -10.050 1.00 15.10 235 LYS C CA 1
ATOM 1834 C C . LYS C 1 89 ? 27.321 22.085 -10.456 1.00 14.35 235 LYS C C 1
ATOM 1835 O O . LYS C 1 89 ? 27.811 21.736 -11.530 1.00 14.63 235 LYS C O 1
ATOM 1841 N N . SER C 1 90 ? 28.009 22.822 -9.585 1.00 13.08 236 SER C N 1
ATOM 1842 C CA . SER C 1 90 ? 29.355 23.329 -9.894 1.00 12.89 236 SER C CA 1
ATOM 1843 C C . SER C 1 90 ? 30.462 22.234 -9.785 1.00 12.40 236 SER C C 1
ATOM 1844 O O . SER C 1 90 ? 31.437 22.255 -10.572 1.00 12.06 236 SER C O 1
ATOM 1847 N N . PHE C 1 91 ? 30.318 21.326 -8.833 1.00 12.71 237 PHE C N 1
ATOM 1848 C CA . PHE C 1 91 ? 31.109 20.077 -8.714 1.00 13.12 237 PHE C CA 1
ATOM 1849 C C . PHE C 1 91 ? 31.026 19.259 -9.984 1.00 13.29 237 PHE C C 1
ATOM 1850 O O . PHE C 1 91 ? 32.091 18.871 -10.567 1.00 13.87 237 PHE C O 1
ATOM 1858 N N . TYR C 1 92 ? 29.795 19.002 -10.427 1.00 13.03 238 TYR C N 1
ATOM 1859 C CA . TYR C 1 92 ? 29.545 18.274 -11.670 1.00 12.59 238 TYR C CA 1
ATOM 1860 C C . TYR C 1 92 ? 30.223 18.939 -12.903 1.00 13.70 238 TYR C C 1
ATOM 1861 O O . TYR C 1 92 ? 30.848 18.269 -13.741 1.00 11.54 238 TYR C O 1
ATOM 1870 N N . ALA C 1 93 ? 30.061 20.261 -13.034 1.00 14.12 239 ALA C N 1
ATOM 1871 C CA . ALA C 1 93 ? 30.675 20.979 -14.140 1.00 15.05 239 ALA C CA 1
ATOM 1872 C C . ALA C 1 93 ? 32.202 20.806 -14.178 1.00 15.54 239 ALA C C 1
ATOM 1873 O O . ALA C 1 93 ? 32.807 20.852 -15.221 1.00 16.12 239 ALA C O 1
ATOM 1875 N N . LEU C 1 94 ? 32.827 20.586 -13.039 1.00 17.22 240 LEU C N 1
ATOM 1876 C CA . LEU C 1 94 ? 34.255 20.258 -12.992 1.00 18.52 240 LEU C CA 1
ATOM 1877 C C . LEU C 1 94 ? 34.643 18.901 -13.597 1.00 18.50 240 LEU C C 1
ATOM 1878 O O . LEU C 1 94 ? 35.786 18.743 -14.050 1.00 18.10 240 LEU C O 1
ATOM 1883 N N . LEU C 1 95 ? 33.745 17.913 -13.522 1.00 17.75 241 LEU C N 1
ATOM 1884 C CA . LEU C 1 95 ? 34.044 16.544 -13.973 1.00 16.93 241 LEU C CA 1
ATOM 1885 C C . LEU C 1 95 ? 34.214 16.442 -15.491 1.00 17.16 241 LEU C C 1
ATOM 1886 O O . LEU C 1 95 ? 34.887 15.534 -15.938 1.00 18.34 241 LEU C O 1
ATOM 1891 N N . VAL D 2 15 ? 55.311 16.262 19.255 1.00 33.83 115 VAL D N 1
ATOM 1892 C CA . VAL D 2 15 ? 54.276 17.205 18.659 1.00 34.30 115 VAL D CA 1
ATOM 1893 C C . VAL D 2 15 ? 54.191 17.187 17.104 1.00 34.54 115 VAL D C 1
ATOM 1894 O O . VAL D 2 15 ? 55.223 17.269 16.410 1.00 35.15 115 VAL D O 1
ATOM 1898 N N . SER D 2 16 ? 52.962 17.089 16.582 1.00 33.39 116 SER D N 1
ATOM 1899 C CA . SER D 2 16 ? 52.678 17.028 15.147 1.00 33.23 116 SER D CA 1
ATOM 1900 C C . SER D 2 16 ? 51.827 18.204 14.701 1.00 32.72 116 SER D C 1
ATOM 1901 O O . SER D 2 16 ? 50.721 18.416 15.236 1.00 32.86 116 SER D O 1
ATOM 1904 N N . THR D 2 17 ? 52.339 18.969 13.738 1.00 31.52 117 THR D N 1
ATOM 1905 C CA . THR D 2 17 ? 51.523 19.989 13.063 1.00 29.88 117 THR D CA 1
ATOM 1906 C C . THR D 2 17 ? 50.882 19.409 11.772 1.00 29.68 117 THR D C 1
ATOM 1907 O O . THR D 2 17 ? 51.453 18.515 11.151 1.00 29.40 117 THR D O 1
ATOM 1911 N N . TRP D 2 18 ? 49.705 19.912 11.388 1.00 28.49 118 TRP D N 1
ATOM 1912 C CA . TRP D 2 18 ? 48.994 19.465 10.161 1.00 28.66 118 TRP D CA 1
ATOM 1913 C C . TRP D 2 18 ? 47.960 20.513 9.745 1.00 28.73 118 TRP D C 1
ATOM 1914 O O . TRP D 2 18 ? 47.605 21.406 10.545 1.00 29.33 118 TRP D O 1
ATOM 1925 N N . VAL D 2 19 ? 47.526 20.423 8.488 1.00 27.58 119 VAL D N 1
ATOM 1926 C CA . VAL D 2 19 ? 46.534 21.348 7.959 1.00 27.49 119 VAL D CA 1
ATOM 1927 C C . VAL D 2 19 ? 45.273 20.549 7.589 1.00 26.38 119 VAL D C 1
ATOM 1928 O O . VAL D 2 19 ? 45.348 19.500 6.933 1.00 24.75 119 VAL D O 1
ATOM 1932 N N . CYS D 2 20 ? 44.142 21.024 8.112 1.00 25.20 120 CYS D N 1
ATOM 1933 C CA . CYS D 2 20 ? 42.853 20.387 7.829 1.00 25.13 120 CYS D CA 1
ATOM 1934 C C . CYS D 2 20 ? 42.530 20.422 6.337 1.00 24.93 120 CYS D C 1
ATOM 1935 O O . CYS D 2 20 ? 42.494 21.483 5.721 1.00 24.85 120 CYS D O 1
ATOM 1938 N N . PRO D 2 21 ? 42.271 19.250 5.746 1.00 25.29 121 PRO D N 1
ATOM 1939 C CA . PRO D 2 21 ? 41.951 19.249 4.332 1.00 24.90 121 PRO D CA 1
ATOM 1940 C C . PRO D 2 21 ? 40.568 19.832 4.024 1.00 24.30 121 PRO D C 1
ATOM 1941 O O . PRO D 2 21 ? 40.279 20.149 2.870 1.00 25.81 121 PRO D O 1
ATOM 1945 N N . ILE D 2 22 ? 39.707 19.933 5.028 1.00 22.90 122 ILE D N 1
ATOM 1946 C CA . ILE D 2 22 ? 38.375 20.464 4.824 1.00 22.59 122 ILE D CA 1
ATOM 1947 C C . ILE D 2 22 ? 38.373 22.018 4.769 1.00 22.27 122 ILE D C 1
ATOM 1948 O O . ILE D 2 22 ? 37.886 22.616 3.804 1.00 21.91 122 ILE D O 1
ATOM 1953 N N . CYS D 2 23 ? 38.899 22.671 5.799 1.00 22.07 123 CYS D N 1
ATOM 1954 C CA . CYS D 2 23 ? 38.812 24.141 5.935 1.00 22.52 123 CYS D CA 1
ATOM 1955 C C . CYS D 2 23 ? 40.189 24.884 5.859 1.00 23.75 123 CYS D C 1
ATOM 1956 O O . CYS D 2 23 ? 40.239 26.121 5.839 1.00 21.77 123 CYS D O 1
ATOM 1959 N N . MET D 2 24 ? 41.283 24.122 5.823 1.00 24.78 124 MET D N 1
ATOM 1960 C CA . MET D 2 24 ? 42.643 24.641 5.564 1.00 27.21 124 MET D CA 1
ATOM 1961 C C . MET D 2 24 ? 43.295 25.305 6.777 1.00 27.78 124 MET D C 1
ATOM 1962 O O . MET D 2 24 ? 44.304 25.997 6.645 1.00 27.92 124 MET D O 1
ATOM 1967 N N . VAL D 2 25 ? 42.719 25.076 7.950 1.00 28.17 125 VAL D N 1
ATOM 1968 C CA . VAL D 2 25 ? 43.210 25.649 9.199 1.00 29.13 125 VAL D CA 1
ATOM 1969 C C . VAL D 2 25 ? 44.378 24.786 9.717 1.00 29.15 125 VAL D C 1
ATOM 1970 O O . VAL D 2 25 ? 44.326 23.556 9.637 1.00 27.38 125 VAL D O 1
ATOM 1974 N N . SER D 2 26 ? 45.436 25.438 10.214 1.00 30.07 126 SER D N 1
ATOM 1975 C CA . SER D 2 26 ? 46.575 24.777 10.890 1.00 30.90 126 SER D CA 1
ATOM 1976 C C . SER D 2 26 ? 46.216 24.243 12.263 1.00 31.07 126 SER D C 1
ATOM 1977 O O . SER D 2 26 ? 45.747 24.993 13.127 1.00 31.99 126 SER D O 1
ATOM 1980 N N . ASN D 2 27 ? 46.516 22.975 12.498 1.00 30.85 127 ASN D N 1
ATOM 1981 C CA . ASN D 2 27 ? 46.247 22.348 13.778 1.00 31.24 127 ASN D CA 1
ATOM 1982 C C . ASN D 2 27 ? 47.563 21.815 14.354 1.00 32.26 127 ASN D C 1
ATOM 1983 O O . ASN D 2 27 ? 48.543 21.655 13.608 1.00 31.16 127 ASN D O 1
ATOM 1988 N N . GLU D 2 28 ? 47.554 21.534 15.658 1.00 33.32 128 GLU D N 1
ATOM 1989 C CA . GLU D 2 28 ? 48.690 21.014 16.426 1.00 36.36 128 GLU D CA 1
ATOM 1990 C C . GLU D 2 28 ? 48.162 19.910 17.316 1.00 37.34 128 GLU D C 1
ATOM 1991 O O . GLU D 2 28 ? 47.181 20.110 18.032 1.00 37.77 128 GLU D O 1
ATOM 1997 N N . THR D 2 29 ? 48.796 18.743 17.285 1.00 38.88 129 THR D N 1
ATOM 1998 C CA . THR D 2 29 ? 48.380 17.665 18.193 1.00 40.71 129 THR D CA 1
ATOM 1999 C C . THR D 2 29 ? 49.552 16.996 18.923 1.00 41.02 129 THR D C 1
ATOM 2000 O O . THR D 2 29 ? 50.673 16.935 18.415 1.00 40.46 129 THR D O 1
ATOM 2004 N N . GLN D 2 30 ? 49.255 16.487 20.117 1.00 42.04 130 GLN D N 1
ATOM 2005 C CA . GLN D 2 30 ? 50.243 15.844 20.976 1.00 43.20 130 GLN D CA 1
ATOM 2006 C C . GLN D 2 30 ? 50.602 14.463 20.417 1.00 43.23 130 GLN D C 1
ATOM 2007 O O . GLN D 2 30 ? 49.712 13.658 20.083 1.00 43.27 130 GLN D O 1
ATOM 2013 N N . GLY D 2 31 ? 51.910 14.210 20.292 1.00 43.37 131 GLY D N 1
ATOM 2014 C CA . GLY D 2 31 ? 52.408 12.927 19.799 1.00 43.40 131 GLY D CA 1
ATOM 2015 C C . GLY D 2 31 ? 52.526 12.840 18.289 1.00 43.67 131 GLY D C 1
ATOM 2016 O O . GLY D 2 31 ? 52.333 13.839 17.567 1.00 43.67 131 GLY D O 1
ATOM 2017 N N . GLU D 2 32 ? 52.845 11.642 17.803 1.00 43.66 132 GLU D N 1
ATOM 2018 C CA . GLU D 2 32 ? 52.921 11.388 16.357 1.00 43.97 132 GLU D CA 1
ATOM 2019 C C . GLU D 2 32 ? 51.534 11.308 15.697 1.00 43.16 132 GLU D C 1
ATOM 2020 O O . GLU D 2 32 ? 50.524 10.994 16.356 1.00 43.85 132 GLU D O 1
ATOM 2026 N N . PHE D 2 33 ? 51.495 11.612 14.403 1.00 41.49 133 PHE D N 1
ATOM 2027 C CA . PHE D 2 33 ? 50.321 11.409 13.593 1.00 40.12 133 PHE D CA 1
ATOM 2028 C C . PHE D 2 33 ? 50.758 10.486 12.432 1.00 39.59 133 PHE D C 1
ATOM 2029 O O . PHE D 2 33 ? 51.427 10.903 11.484 1.00 39.44 133 PHE D O 1
ATOM 2037 N N . THR D 2 34 ? 50.423 9.204 12.555 1.00 39.25 134 THR D N 1
ATOM 2038 C CA . THR D 2 34 ? 50.725 8.204 11.531 1.00 39.56 134 THR D CA 1
ATOM 2039 C C . THR D 2 34 ? 49.432 7.502 11.084 1.00 40.31 134 THR D C 1
ATOM 2040 O O . THR D 2 34 ? 48.360 7.762 11.629 1.00 39.84 134 THR D O 1
ATOM 2044 N N . LYS D 2 35 ? 49.540 6.605 10.103 1.00 41.38 135 LYS D N 1
ATOM 2045 C CA . LYS D 2 35 ? 48.377 5.848 9.606 1.00 42.47 135 LYS D CA 1
ATOM 2046 C C . LYS D 2 35 ? 47.786 4.932 10.671 1.00 42.59 135 LYS D C 1
ATOM 2047 O O . LYS D 2 35 ? 46.649 4.489 10.543 1.00 42.53 135 LYS D O 1
ATOM 2053 N N . ASP D 2 36 ? 48.570 4.659 11.716 1.00 43.14 136 ASP D N 1
ATOM 2054 C CA . ASP D 2 36 ? 48.131 3.821 12.837 1.00 43.73 136 ASP D CA 1
ATOM 2055 C C . ASP D 2 36 ? 47.531 4.578 14.022 1.00 43.37 136 ASP D C 1
ATOM 2056 O O . ASP D 2 36 ? 47.008 3.949 14.935 1.00 43.04 136 ASP D O 1
ATOM 2061 N N . THR D 2 37 ? 47.600 5.914 14.031 1.00 43.14 137 THR D N 1
ATOM 2062 C CA . THR D 2 37 ? 47.030 6.654 15.174 1.00 42.87 137 THR D CA 1
ATOM 2063 C C . THR D 2 37 ? 45.498 6.661 15.125 1.00 42.91 137 THR D C 1
ATOM 2064 O O . THR D 2 37 ? 44.872 6.980 14.104 1.00 43.02 137 THR D O 1
ATOM 2068 N N . LEU D 2 38 ? 44.917 6.238 16.237 1.00 42.63 138 LEU D N 1
ATOM 2069 C CA . LEU D 2 38 ? 43.485 6.047 16.351 1.00 42.00 138 LEU D CA 1
ATOM 2070 C C . LEU D 2 38 ? 43.113 6.379 17.791 1.00 41.26 138 LEU D C 1
ATOM 2071 O O . LEU D 2 38 ? 43.771 5.894 18.719 1.00 41.58 138 LEU D O 1
ATOM 2076 N N . PRO D 2 39 ? 42.085 7.230 17.989 1.00 40.30 139 PRO D N 1
ATOM 2077 C CA . PRO D 2 39 ? 41.334 7.933 16.928 1.00 39.13 139 PRO D CA 1
ATOM 2078 C C . PRO D 2 39 ? 42.160 9.055 16.302 1.00 38.02 139 PRO D C 1
ATOM 2079 O O . PRO D 2 39 ? 43.197 9.441 16.866 1.00 37.39 139 PRO D O 1
ATOM 2083 N N . THR D 2 40 ? 41.741 9.564 15.141 1.00 36.15 140 THR D N 1
ATOM 2084 C CA . THR D 2 40 ? 42.514 10.640 14.509 1.00 35.27 140 THR D CA 1
ATOM 2085 C C . THR D 2 40 ? 42.207 11.952 15.242 1.00 33.88 140 THR D C 1
ATOM 2086 O O . THR D 2 40 ? 41.140 12.087 15.838 1.00 33.25 140 THR D O 1
ATOM 2090 N N . PRO D 2 41 ? 43.167 12.897 15.236 1.00 33.21 141 PRO D N 1
ATOM 2091 C CA . PRO D 2 41 ? 42.896 14.204 15.792 1.00 32.70 141 PRO D CA 1
ATOM 2092 C C . PRO D 2 41 ? 41.757 14.896 15.063 1.00 31.71 141 PRO D C 1
ATOM 2093 O O . PRO D 2 41 ? 41.495 14.611 13.884 1.00 32.35 141 PRO D O 1
ATOM 2097 N N . ILE D 2 42 ? 41.082 15.784 15.776 1.00 30.63 142 ILE D N 1
ATOM 2098 C CA . ILE D 2 42 ? 39.924 16.505 15.260 1.00 29.79 142 ILE D CA 1
ATOM 20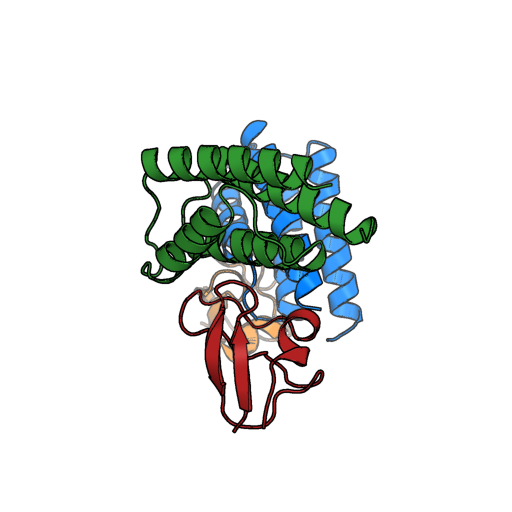99 C C . ILE D 2 42 ? 40.274 17.968 15.032 1.00 28.67 142 ILE D C 1
ATOM 2100 O O . ILE D 2 42 ? 40.892 18.589 15.885 1.00 28.42 142 ILE D O 1
ATOM 2105 N N . CYS D 2 43 ? 39.885 18.533 13.887 1.00 27.39 143 CYS D N 1
ATOM 2106 C CA . CYS D 2 43 ? 40.175 19.978 13.623 1.00 26.91 143 CYS D CA 1
ATOM 2107 C C . CYS D 2 43 ? 39.452 20.884 14.587 1.00 26.64 143 CYS D C 1
ATOM 2108 O O . CYS D 2 43 ? 38.259 20.697 14.822 1.00 26.79 143 CYS D O 1
ATOM 2111 N N . ILE D 2 44 ? 40.163 21.867 15.164 1.00 27.43 144 ILE D N 1
ATOM 2112 C CA . ILE D 2 44 ? 39.585 22.797 16.156 1.00 27.54 144 ILE D CA 1
ATOM 2113 C C . ILE D 2 44 ? 38.539 23.774 15.550 1.00 26.75 144 ILE D C 1
ATOM 2114 O O . ILE D 2 44 ? 37.704 24.317 16.269 1.00 25.63 144 ILE D O 1
ATOM 2119 N N . ASN D 2 45 ? 38.601 23.990 14.227 1.00 25.55 145 ASN D N 1
ATOM 2120 C CA . ASN D 2 45 ? 37.684 24.927 13.554 1.00 25.12 145 ASN D CA 1
ATOM 2121 C C . ASN D 2 45 ? 36.358 24.309 13.023 1.00 24.80 145 ASN D C 1
ATOM 2122 O O . ASN D 2 45 ? 35.260 24.748 13.397 1.00 24.06 145 ASN D O 1
ATOM 2127 N N . CYS D 2 46 ? 36.461 23.297 12.149 1.00 23.94 146 CYS D N 1
ATOM 2128 C CA . CYS D 2 46 ? 35.250 22.672 11.563 1.00 23.21 146 CYS D CA 1
ATOM 2129 C C . CYS D 2 46 ? 34.792 21.424 12.341 1.00 23.33 146 CYS D C 1
ATOM 2130 O O . CYS D 2 46 ? 33.677 20.902 12.120 1.00 22.30 146 CYS D O 1
ATOM 2133 N N . GLY D 2 47 ? 35.644 20.937 13.236 1.00 22.85 147 GLY D N 1
ATOM 2134 C CA . GLY D 2 47 ? 35.349 19.703 13.976 1.00 23.67 147 GLY D CA 1
ATOM 2135 C C . GLY D 2 47 ? 35.335 18.388 13.190 1.00 24.43 147 GLY D C 1
ATOM 2136 O O . GLY D 2 47 ? 34.796 17.376 13.663 1.00 24.75 147 GLY D O 1
ATOM 2137 N N . VAL D 2 48 ? 35.900 18.371 11.985 1.00 24.39 148 VAL D N 1
ATOM 2138 C CA . VAL D 2 48 ? 35.964 17.086 11.201 1.00 24.66 148 VAL D CA 1
ATOM 2139 C C . VAL D 2 48 ? 37.240 16.276 11.592 1.00 25.59 148 VAL D C 1
ATOM 2140 O O . VAL D 2 48 ? 38.337 16.848 11.568 1.00 26.42 148 VAL D O 1
ATOM 2144 N N . PRO D 2 49 ? 37.095 14.992 12.010 1.00 26.51 149 PRO D N 1
ATOM 2145 C CA . PRO D 2 49 ? 38.278 14.140 12.291 1.00 27.04 149 PRO D CA 1
ATOM 2146 C C . PRO D 2 49 ? 39.160 14.102 11.050 1.00 27.37 149 PRO D C 1
ATOM 2147 O O . PRO D 2 49 ? 38.626 13.916 9.933 1.00 27.82 149 PRO D O 1
ATOM 2151 N N . ALA D 2 50 ? 40.462 14.294 11.218 1.00 26.58 150 ALA D N 1
ATOM 2152 C CA . ALA D 2 50 ? 41.391 14.320 10.078 1.00 27.88 150 ALA D CA 1
ATOM 2153 C C . ALA D 2 50 ? 41.436 12.985 9.345 1.00 27.53 150 ALA D C 1
ATOM 2154 O O . ALA D 2 50 ? 41.729 11.940 9.968 1.00 28.56 150 ALA D O 1
ATOM 2156 N N . ASP D 2 51 ? 41.098 13.013 8.035 1.00 27.57 151 ASP D N 1
ATOM 2157 C CA . ASP D 2 51 ? 41.281 11.848 7.176 1.00 27.06 151 ASP D CA 1
ATOM 2158 C C . ASP D 2 51 ? 42.798 11.701 6.874 1.00 26.93 151 ASP D C 1
ATOM 2159 O O . ASP D 2 51 ? 43.372 12.633 6.313 1.00 26.33 151 ASP D O 1
ATOM 2164 N N . TYR D 2 52 ? 43.419 10.564 7.207 1.00 26.89 152 TYR D N 1
ATOM 2165 C CA . TYR D 2 52 ? 44.907 10.460 7.108 1.00 27.70 152 TYR D CA 1
ATOM 2166 C C . TYR D 2 52 ? 45.428 10.614 5.668 1.00 27.93 152 TYR D C 1
ATOM 2167 O O . TYR D 2 52 ? 46.392 11.342 5.419 1.00 26.61 152 TYR D O 1
ATOM 2176 N N . GLU D 2 53 ? 44.810 9.905 4.723 1.00 27.36 153 GLU D N 1
ATOM 2177 C CA . GLU D 2 53 ? 45.292 9.976 3.354 1.00 28.07 153 GLU D CA 1
ATOM 2178 C C . GLU D 2 53 ? 45.248 11.395 2.802 1.00 27.67 153 GLU D C 1
ATOM 2179 O O . GLU D 2 53 ? 46.191 11.804 2.133 1.00 27.07 153 GLU D O 1
ATOM 2185 N N . LEU D 2 54 ? 44.161 12.139 3.093 1.00 26.71 154 LEU D N 1
ATOM 2186 C CA . LEU D 2 54 ? 44.065 13.544 2.677 1.00 26.29 154 LEU D CA 1
ATOM 2187 C C . LEU D 2 54 ? 45.039 14.470 3.380 1.00 27.06 154 LEU D C 1
ATOM 2188 O O . LEU D 2 54 ? 45.441 15.484 2.788 1.00 26.60 154 LEU D O 1
ATOM 2193 N N . THR D 2 55 ? 45.362 14.164 4.647 1.00 27.21 155 THR D N 1
ATOM 2194 C CA . THR D 2 55 ? 46.095 15.099 5.524 1.00 27.97 155 THR D CA 1
ATOM 2195 C C . THR D 2 55 ? 47.600 14.851 5.513 1.00 28.42 155 THR D C 1
ATOM 2196 O O . THR D 2 55 ? 48.383 15.743 5.895 1.00 27.78 155 THR D O 1
ATOM 2200 N N . LYS D 2 56 ? 47.991 13.642 5.103 1.00 28.03 156 LYS D N 1
ATOM 2201 C CA . LYS D 2 56 ? 49.388 13.167 5.286 1.00 28.76 156 LYS D CA 1
ATOM 2202 C C . LYS D 2 56 ? 50.504 14.033 4.694 1.00 28.73 156 LYS D C 1
ATOM 2203 O O . LYS D 2 56 ? 51.587 14.185 5.316 1.00 28.19 156 LYS D O 1
ATOM 2209 N N . SER D 2 57 ? 50.263 14.595 3.511 1.00 28.22 157 SER D N 1
ATOM 2210 C CA . SER D 2 57 ? 51.272 15.451 2.899 1.00 29.04 157 SER D CA 1
ATOM 2211 C C . SER D 2 57 ? 51.574 16.707 3.726 1.00 28.78 157 SER D C 1
ATOM 2212 O O . SER D 2 57 ? 52.606 17.340 3.526 1.00 27.55 157 SER D O 1
ATOM 2215 N N . SER D 2 58 ? 50.677 17.058 4.650 1.00 28.71 158 SER D N 1
ATOM 2216 C CA . SER D 2 58 ? 50.844 18.278 5.460 1.00 28.49 158 SER D CA 1
ATOM 2217 C C . SER D 2 58 ? 51.401 18.022 6.858 1.00 28.12 158 SER D C 1
ATOM 2218 O O . SER D 2 58 ? 51.601 18.971 7.625 1.00 27.38 158 SER D O 1
ATOM 2221 N N . ILE D 2 59 ? 51.625 16.760 7.213 1.00 28.16 159 ILE D N 1
ATOM 2222 C CA . ILE D 2 59 ? 52.073 16.443 8.589 1.00 28.87 159 ILE D CA 1
ATOM 2223 C C . ILE D 2 59 ? 53.575 16.695 8.768 1.00 29.35 159 ILE D C 1
ATOM 2224 O O . ILE D 2 59 ? 54.395 16.248 7.961 1.00 28.42 159 ILE D O 1
ATOM 2229 N N . ASN D 2 60 ? 53.917 17.424 9.823 1.00 30.69 160 ASN D N 1
ATOM 2230 C CA . ASN D 2 60 ? 55.304 17.638 10.197 1.00 32.64 160 ASN D CA 1
ATOM 2231 C C . ASN D 2 60 ? 55.471 17.450 11.712 1.00 33.22 160 ASN D C 1
ATOM 2232 O O . ASN D 2 60 ? 54.694 18.011 12.473 1.00 33.00 160 ASN D O 1
ATOM 2237 N N . CYS D 2 61 ? 56.468 16.660 12.141 1.00 34.09 161 CYS D N 1
ATOM 2238 C CA . CYS D 2 61 ? 56.592 16.235 13.562 1.00 36.01 161 CYS D CA 1
ATOM 2239 C C . CYS D 2 61 ? 57.807 16.827 14.267 1.00 35.38 161 CYS D C 1
ATOM 2240 O O . CYS D 2 61 ? 58.831 17.079 13.642 1.00 35.53 161 CYS D O 1
#

GO terms:
  GO:0000727 double-strand break repair via break-induced replication (P, HMP)
  GO:0005768 endosome (C, IDA)
  GO:0000813 ESCRT I complex (C, IDA)
  GO:0044877 protein-containing complex binding (F, IDA)
  GO:0005829 cytosol (C, HDA)
  GO:1904669 ATP export (P, IMP)
  GO:0006612 protein targeting to membrane (P, IMP)
  GO:0006623 protein targeting to vacuole (P, IMP)
  GO:0000813 ESCRT I complex (C, IPI)
  GO:0044877 protein-containing complex binding (F, IPI)
  GO:0005515 protein binding (F, IPI)
  GO:0043162 ubiquitin-dependent protein catabolic process via the multivesicular body sorting pathway (P, IDA)

Nearest PDB structures (foldseek):
  2j9u-assembly2_D  TM=1.021E+00  e=1.123E-08  Saccharomyces cerevisiae
  4ywm-assembly1_A  TM=5.081E-01  e=1.737E+00  Pyrococcus furiosus DSM 3638
  4ywl-assembly1_A  TM=5.190E-01  e=2.430E+00  Pyrococcus furiosus DSM 3638
  4pof-assembly1_A  TM=5.086E-01  e=3.399E+00  Pyrococcus furiosus DSM 3638
  9bcx-assembly1_2  TM=6.046E-01  e=7.111E+00  Saccharomyces cerevisiae

Secondary structure (DSSP, 8-state):
--HHHHHHHHHHHHHHHHHHHTT--BHHHHHHHHHHHHHHHHHH-----TTHHHHHHHHHHHHTS-TT-B--HHHHHHHHHHHHHHHHHHHHH-/-EEEE-TTT--EEEESS---TT-SSPPB-TTT-PBPPHHHHGGG-B-/--HHHHHHHHHHHHHHHHHHHTT--BHHHHHHHHHHHHHHHHHH-----TTHHHHHHHHHHHHTS-TT-B--HHHHHHHHHHHHHHHHHHHHH-/-EEEE-TTT--EEEESS---TT-SSPPB-TTT-PBPPHHHHGGG-B-